Protein AF-A0A957Q5T2-F1 (afdb_monomer_lite)

Structure (mmCIF, N/CA/C/O backbone):
data_AF-A0A957Q5T2-F1
#
_entry.id   AF-A0A957Q5T2-F1
#
loop_
_atom_site.group_PDB
_atom_site.id
_atom_site.type_symbol
_atom_site.label_atom_id
_atom_site.label_alt_id
_atom_site.label_comp_id
_atom_site.label_asym_id
_atom_site.label_entity_id
_atom_site.label_seq_id
_atom_site.pdbx_PDB_ins_code
_atom_site.Cartn_x
_atom_site.Cartn_y
_atom_site.Cartn_z
_atom_site.occupancy
_atom_site.B_iso_or_equiv
_atom_site.auth_seq_id
_atom_site.auth_comp_id
_atom_site.auth_asym_id
_atom_site.auth_atom_id
_atom_site.pdbx_PDB_model_num
ATOM 1 N N . MET A 1 1 ? -41.073 24.100 6.915 1.00 48.25 1 MET A N 1
ATOM 2 C CA . MET A 1 1 ? -39.841 23.582 6.289 1.00 48.25 1 MET A CA 1
ATOM 3 C C . MET A 1 1 ? -39.427 22.383 7.112 1.00 48.25 1 MET A C 1
ATOM 5 O O . MET A 1 1 ? -39.126 22.558 8.282 1.00 48.25 1 MET A O 1
ATOM 9 N N . THR A 1 2 ? -39.591 21.176 6.581 1.00 49.91 2 THR A N 1
ATOM 10 C CA . THR A 1 2 ? -39.178 19.947 7.266 1.00 49.91 2 THR A CA 1
ATOM 11 C C . THR A 1 2 ? -37.658 19.907 7.299 1.00 49.91 2 THR A C 1
ATOM 13 O O . THR A 1 2 ? -37.026 19.945 6.245 1.00 49.91 2 THR A O 1
ATOM 16 N N . ASP A 1 3 ? -37.104 19.877 8.507 1.00 62.03 3 ASP A N 1
ATOM 17 C CA . ASP A 1 3 ? -35.687 19.667 8.787 1.00 62.03 3 ASP A CA 1
ATOM 18 C C . ASP A 1 3 ? -35.267 18.303 8.216 1.00 62.03 3 ASP A C 1
ATOM 20 O O . ASP A 1 3 ? -35.363 17.268 8.873 1.00 62.03 3 ASP A O 1
ATOM 24 N N . ASN A 1 4 ? -34.826 18.276 6.958 1.00 59.75 4 ASN A N 1
ATOM 25 C CA . ASN A 1 4 ? -34.084 17.140 6.417 1.00 59.75 4 ASN A CA 1
ATOM 26 C C . ASN A 1 4 ? -32.650 17.230 6.950 1.00 59.75 4 ASN A C 1
ATOM 28 O O . ASN A 1 4 ? -31.703 17.516 6.220 1.00 59.75 4 ASN A O 1
ATOM 32 N N . ALA A 1 5 ? -32.499 17.039 8.260 1.00 78.25 5 ALA A N 1
ATOM 33 C CA . ALA A 1 5 ? -31.196 16.978 8.892 1.00 78.25 5 ALA A CA 1
ATOM 34 C C . ALA A 1 5 ? -30.512 15.672 8.464 1.00 78.25 5 ALA A C 1
ATOM 36 O O . ALA A 1 5 ? -30.930 14.574 8.837 1.00 78.25 5 ALA A O 1
ATOM 37 N N . PHE A 1 6 ? -29.462 15.784 7.649 1.00 83.75 6 PHE A N 1
ATOM 38 C CA . PHE A 1 6 ? -28.622 14.648 7.287 1.00 83.75 6 PHE A CA 1
ATOM 39 C C . PHE A 1 6 ? -28.021 14.028 8.555 1.00 83.75 6 PHE A C 1
ATOM 41 O O . PHE A 1 6 ? -27.304 14.688 9.307 1.00 83.75 6 PHE A O 1
ATOM 48 N N . LYS A 1 7 ? -28.305 12.745 8.799 1.00 87.31 7 LYS A N 1
ATOM 49 C CA . LYS A 1 7 ? -27.744 11.999 9.931 1.00 87.31 7 LYS A CA 1
ATOM 50 C C . LYS A 1 7 ? -26.470 11.280 9.498 1.00 87.31 7 LYS A C 1
ATOM 52 O O . LYS A 1 7 ? -26.542 10.337 8.710 1.00 87.31 7 LYS A O 1
ATOM 57 N N . VAL A 1 8 ? -25.328 11.683 10.053 1.00 88.19 8 VAL A N 1
ATOM 58 C CA . VAL A 1 8 ? -24.032 11.021 9.829 1.00 88.19 8 VAL A CA 1
ATOM 59 C C . VAL A 1 8 ? -24.117 9.551 10.249 1.00 88.19 8 VAL A C 1
ATOM 61 O O . VAL A 1 8 ? -24.427 9.244 11.400 1.00 88.19 8 VAL A O 1
ATOM 64 N N . GLN A 1 9 ? -23.848 8.645 9.306 1.00 89.88 9 GLN A N 1
ATOM 65 C CA . GLN A 1 9 ? -23.900 7.193 9.530 1.00 89.88 9 GLN A CA 1
ATOM 66 C C . GLN A 1 9 ? -22.534 6.588 9.876 1.00 89.88 9 GLN A C 1
ATOM 68 O O . GLN A 1 9 ? -22.469 5.507 10.453 1.00 89.88 9 GLN A O 1
ATOM 73 N N . GLY A 1 10 ? -21.440 7.266 9.532 1.00 93.62 10 GLY A N 1
ATOM 74 C CA . GLY A 1 10 ? -20.088 6.772 9.757 1.00 93.62 10 GLY A CA 1
ATOM 75 C C . GLY A 1 10 ? -19.039 7.683 9.136 1.00 93.62 10 GLY A C 1
ATOM 76 O O . GLY A 1 10 ? -19.373 8.656 8.459 1.00 93.62 10 GLY A O 1
ATOM 77 N N . VAL A 1 11 ? -17.778 7.3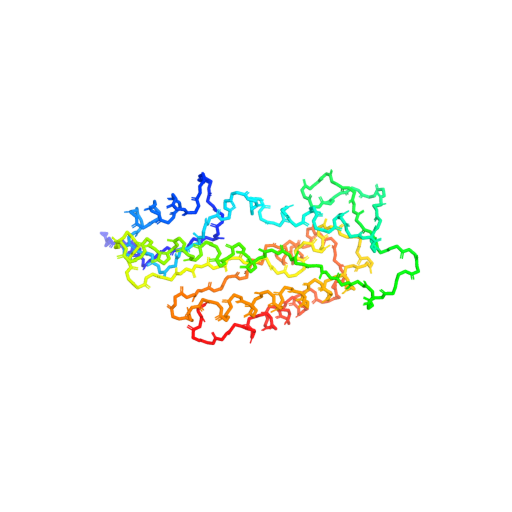42 9.370 1.00 95.38 11 VAL A N 1
ATOM 78 C CA . VAL A 1 11 ? -16.612 7.996 8.775 1.00 95.38 11 VAL A CA 1
ATOM 79 C C . VAL A 1 11 ? -15.686 6.943 8.176 1.00 95.38 11 VAL A C 1
ATOM 81 O O . VAL A 1 11 ? -15.524 5.853 8.729 1.00 95.38 11 VAL A O 1
ATOM 84 N N . HIS A 1 12 ? -15.086 7.277 7.039 1.00 96.38 12 HIS A N 1
ATOM 85 C CA . HIS A 1 12 ? -14.024 6.500 6.422 1.00 96.38 12 HIS A CA 1
ATOM 86 C C . HIS A 1 12 ? -12.749 7.340 6.426 1.00 96.38 12 HIS A C 1
ATOM 88 O O . HIS A 1 12 ? -12.731 8.455 5.908 1.00 96.38 12 HIS A O 1
ATOM 94 N N . LEU A 1 13 ? -11.712 6.817 7.075 1.00 97.06 13 LEU A N 1
ATOM 95 C CA . LEU A 1 13 ? -10.379 7.403 7.082 1.00 97.06 13 LEU A CA 1
ATOM 96 C C . LEU A 1 13 ? -9.580 6.739 5.964 1.00 97.06 13 LEU A C 1
ATOM 98 O O . LEU A 1 13 ? -9.548 5.516 5.891 1.00 97.06 13 LEU A O 1
ATOM 102 N N . VAL A 1 14 ? -8.946 7.536 5.111 1.00 96.00 14 VAL A N 1
ATOM 103 C CA . VAL A 1 14 ? -8.356 7.062 3.847 1.00 96.00 14 VAL A CA 1
ATOM 104 C C . VAL A 1 14 ? -6.871 6.693 3.947 1.00 96.00 14 VAL A C 1
ATOM 106 O O . VAL A 1 14 ? -6.215 6.579 2.924 1.00 96.00 14 VAL A O 1
ATOM 109 N N . GLY A 1 15 ? -6.333 6.507 5.155 1.00 95.69 15 GLY A N 1
ATOM 110 C CA . GLY A 1 15 ? -4.916 6.193 5.375 1.00 95.69 15 GLY A CA 1
ATOM 111 C C . GLY A 1 15 ? -4.204 7.304 6.135 1.00 95.69 15 GLY A C 1
ATOM 112 O O . GLY A 1 15 ? -4.506 7.524 7.308 1.00 95.69 15 GLY A O 1
ATOM 113 N N . SER A 1 16 ? -3.280 7.989 5.465 1.00 95.25 16 SER A N 1
ATOM 114 C CA . SER A 1 16 ? -2.410 9.048 5.993 1.00 95.25 16 SER A CA 1
ATOM 115 C C . SER A 1 16 ? -3.088 10.070 6.924 1.00 95.25 16 SER A C 1
ATOM 117 O O . SER A 1 16 ? -4.096 10.691 6.581 1.00 95.25 16 SER A O 1
ATOM 119 N N . VAL A 1 17 ? -2.464 10.332 8.078 1.00 95.44 17 VAL A N 1
ATOM 120 C CA . VAL A 1 17 ? -2.867 11.376 9.037 1.00 95.44 17 VAL A CA 1
ATOM 121 C C . VAL A 1 17 ? -1.616 12.135 9.505 1.00 95.44 17 VAL A C 1
ATOM 123 O O . VAL A 1 17 ? -0.647 11.493 9.904 1.00 95.44 17 VAL A O 1
ATOM 126 N N . PRO A 1 18 ? -1.599 13.485 9.503 1.00 93.69 18 PRO A N 1
ATOM 127 C CA . PRO A 1 18 ? -0.411 14.285 9.825 1.00 93.69 18 PRO A CA 1
ATOM 128 C C . PRO A 1 18 ? -0.168 14.377 11.343 1.00 93.69 18 PRO A C 1
ATOM 130 O O . PRO A 1 18 ? -0.167 15.460 11.928 1.00 93.69 18 PRO A O 1
ATOM 133 N N . LEU A 1 19 ? -0.002 13.227 11.990 1.00 95.62 19 LEU A N 1
ATOM 134 C CA . LEU A 1 19 ? 0.310 13.082 13.409 1.00 95.62 19 LEU A CA 1
ATOM 135 C C . LEU A 1 19 ? 1.645 12.350 13.575 1.00 95.62 19 LEU A C 1
ATOM 137 O O . LEU A 1 19 ? 2.154 11.717 12.655 1.00 95.62 19 LEU A O 1
ATOM 141 N N . GLU A 1 20 ? 2.232 12.467 14.761 1.00 95.12 20 GLU A N 1
ATOM 142 C CA . GLU A 1 20 ? 3.606 12.022 15.025 1.00 95.12 20 GLU A CA 1
ATOM 143 C C . GLU A 1 20 ? 3.785 10.498 15.093 1.00 95.12 20 GLU A C 1
ATOM 145 O O . GLU A 1 20 ? 4.892 10.007 14.883 1.00 95.12 20 GLU A O 1
ATOM 150 N N . SER A 1 21 ? 2.723 9.744 15.390 1.00 97.25 21 SER A N 1
ATOM 151 C CA . SER A 1 21 ? 2.771 8.282 15.487 1.00 97.25 21 SER A CA 1
ATOM 152 C C . SER A 1 21 ? 1.398 7.639 15.312 1.00 97.25 21 SER A C 1
ATOM 154 O O . SER A 1 21 ? 0.364 8.263 15.570 1.00 97.25 21 SER A O 1
ATOM 156 N N . ASN A 1 22 ? 1.395 6.353 14.963 1.00 97.50 22 ASN A N 1
ATOM 157 C CA . ASN A 1 22 ? 0.197 5.518 14.904 1.00 97.50 22 ASN A CA 1
ATOM 158 C C . ASN A 1 22 ? -0.579 5.482 16.237 1.00 97.50 22 ASN A C 1
ATOM 160 O O . ASN A 1 22 ? -1.803 5.561 16.227 1.00 97.50 22 ASN A O 1
ATOM 164 N N . ILE A 1 23 ? 0.097 5.473 17.392 1.00 98.19 23 ILE A N 1
ATOM 165 C CA . ILE A 1 23 ? -0.536 5.525 18.722 1.00 98.19 23 ILE A CA 1
ATOM 166 C C . ILE A 1 23 ? -1.377 6.798 18.873 1.00 98.19 23 ILE A C 1
ATOM 168 O O . ILE A 1 23 ? -2.518 6.747 19.349 1.00 98.19 23 ILE A O 1
ATOM 172 N N . VAL A 1 24 ? -0.836 7.944 18.447 1.00 98.25 24 VAL A N 1
ATOM 173 C CA . VAL A 1 24 ? -1.547 9.228 18.498 1.00 98.25 24 VAL A CA 1
ATOM 174 C C . VAL A 1 24 ? -2.707 9.229 17.503 1.00 98.25 24 VAL A C 1
ATOM 176 O O . VAL A 1 24 ? -3.800 9.663 17.866 1.00 98.25 24 VAL A O 1
ATOM 179 N N . VAL A 1 25 ? -2.530 8.671 16.301 1.00 98.25 25 VAL A N 1
ATOM 180 C CA . VAL A 1 25 ? -3.614 8.501 15.312 1.00 98.25 25 VAL A CA 1
ATOM 181 C C . VAL A 1 25 ? -4.759 7.669 15.887 1.00 98.25 25 VAL A C 1
ATOM 183 O O . VAL A 1 25 ? -5.896 8.140 15.923 1.00 98.25 25 VAL A O 1
ATOM 186 N N . PHE A 1 26 ? -4.468 6.474 16.403 1.00 98.50 26 PHE A N 1
ATOM 187 C CA . PHE A 1 26 ? -5.460 5.570 16.983 1.00 98.50 26 PHE A CA 1
ATOM 188 C C . PHE A 1 26 ? -6.224 6.215 18.140 1.00 98.50 26 PHE A C 1
ATOM 190 O O . PHE A 1 26 ? -7.456 6.143 18.191 1.00 98.50 26 PHE A O 1
ATOM 197 N N . THR A 1 27 ? -5.508 6.887 19.043 1.00 98.31 27 THR A N 1
ATOM 198 C CA . THR A 1 27 ? -6.099 7.547 20.214 1.00 98.31 27 THR A CA 1
ATOM 199 C C . THR A 1 27 ? -6.994 8.714 19.801 1.00 98.31 27 THR A C 1
ATOM 201 O O . THR A 1 27 ? -8.129 8.828 20.269 1.00 98.31 27 THR A O 1
ATOM 204 N N . MET A 1 28 ? -6.514 9.576 18.901 1.00 98.12 28 MET A N 1
ATOM 205 C CA . MET A 1 28 ? -7.249 10.760 18.450 1.00 98.12 28 MET A CA 1
ATOM 206 C C . MET A 1 28 ? -8.480 10.370 17.631 1.00 98.12 28 MET A C 1
ATOM 208 O O . MET A 1 28 ? -9.573 10.864 17.909 1.00 98.12 28 MET A O 1
ATOM 212 N N . ALA A 1 29 ? -8.336 9.448 16.676 1.00 97.75 29 ALA A N 1
ATOM 213 C CA . ALA A 1 29 ? -9.458 8.949 15.888 1.00 97.75 29 ALA A CA 1
ATOM 214 C C . ALA A 1 29 ? -10.537 8.358 16.806 1.00 97.75 29 ALA A C 1
ATOM 216 O O . ALA A 1 29 ? -11.690 8.790 16.753 1.00 97.75 29 ALA A O 1
ATOM 217 N N . SER A 1 30 ? -10.158 7.452 17.714 1.00 97.44 30 SER A N 1
ATOM 218 C CA . SER A 1 30 ? -11.097 6.811 18.646 1.00 97.44 30 SER A CA 1
ATOM 219 C C . SER A 1 30 ? -11.818 7.826 19.534 1.00 97.44 30 SER A C 1
ATOM 221 O O . SER A 1 30 ? -13.034 7.740 19.709 1.00 97.44 30 SER A O 1
ATOM 223 N N . LYS A 1 31 ? -11.095 8.832 20.042 1.00 96.69 31 LYS A N 1
ATOM 224 C CA . LYS A 1 31 ? -11.653 9.886 20.898 1.00 96.69 31 LYS A CA 1
ATOM 225 C C . LYS A 1 31 ? -12.660 10.775 20.169 1.00 96.69 31 LYS A C 1
ATOM 227 O O . LYS A 1 31 ? -13.712 11.073 20.727 1.00 96.69 31 LYS A O 1
ATOM 232 N N . PHE A 1 32 ? -12.328 11.241 18.966 1.00 96.06 32 PHE A N 1
ATOM 233 C CA . PHE A 1 32 ? -13.107 12.288 18.295 1.00 96.06 32 PHE A CA 1
ATOM 234 C C . PHE A 1 32 ? -14.183 11.756 17.353 1.00 96.06 32 PHE A C 1
ATOM 236 O O . PHE A 1 32 ? -15.199 12.420 17.163 1.00 96.06 32 PHE A O 1
ATOM 243 N N . LEU A 1 33 ? -13.984 10.573 16.775 1.00 95.12 33 LEU A N 1
ATOM 244 C CA . LEU A 1 33 ? -14.917 9.990 15.811 1.00 95.12 33 LEU A CA 1
ATOM 245 C C . LEU A 1 33 ? -15.798 8.907 16.453 1.00 95.12 33 LEU A C 1
ATOM 247 O O . LEU A 1 33 ? -16.937 8.719 16.026 1.00 95.12 33 LEU A O 1
ATOM 251 N N . SER A 1 34 ? -15.312 8.259 17.522 1.00 88.31 34 SER A N 1
ATOM 252 C CA . SER A 1 34 ? -16.087 7.400 18.427 1.00 88.31 34 SER A CA 1
ATOM 253 C C . SER A 1 34 ? -17.014 6.422 17.678 1.00 88.31 34 SER A C 1
ATOM 255 O O . SER A 1 34 ? -16.549 5.650 16.844 1.00 88.31 34 SER A O 1
ATOM 257 N N . GLN A 1 35 ? -18.325 6.467 17.933 1.00 91.19 35 GLN A N 1
ATOM 258 C CA . GLN A 1 35 ? -19.351 5.593 17.347 1.00 91.19 35 GLN A CA 1
ATOM 259 C C . GLN A 1 35 ? -19.449 5.622 15.811 1.00 91.19 35 GLN A C 1
ATOM 261 O O . GLN A 1 35 ? -20.110 4.766 15.228 1.00 91.19 35 GLN A O 1
ATOM 266 N N . HIS A 1 36 ? -18.840 6.606 15.146 1.00 94.31 36 HIS A N 1
ATOM 267 C CA . HIS A 1 36 ? -18.841 6.695 13.686 1.00 94.31 36 HIS A CA 1
ATOM 268 C C . HIS A 1 36 ? -17.708 5.883 13.046 1.00 94.31 36 HIS A C 1
ATOM 270 O O . HIS A 1 36 ? -17.738 5.663 11.832 1.00 94.31 36 HIS A O 1
ATOM 2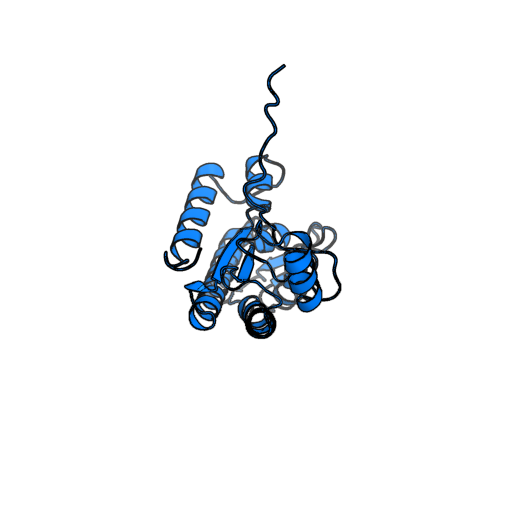76 N N . LEU A 1 37 ? -16.724 5.431 13.833 1.00 95.19 37 LEU A N 1
ATOM 277 C CA . LEU A 1 37 ? -15.616 4.619 13.346 1.00 95.19 37 LEU A CA 1
ATOM 278 C C . LEU A 1 37 ? -15.996 3.152 13.223 1.00 95.19 37 LEU A C 1
ATOM 280 O O . LEU A 1 37 ? -16.444 2.520 14.176 1.00 95.19 37 LEU A O 1
ATOM 284 N N . LYS A 1 38 ? -15.708 2.597 12.048 1.00 96.69 38 LYS A N 1
ATOM 285 C CA . LYS A 1 38 ? -15.673 1.146 11.821 1.00 96.69 38 LYS A CA 1
ATOM 286 C C . LYS A 1 38 ? -14.245 0.619 11.708 1.00 96.69 38 LYS A C 1
ATOM 288 O O . LYS A 1 38 ? -13.976 -0.520 12.073 1.00 96.69 38 LYS A O 1
ATOM 293 N N . ARG A 1 39 ? -13.337 1.449 11.192 1.00 98.12 39 ARG A N 1
ATOM 294 C CA . ARG A 1 39 ? -11.959 1.095 10.847 1.00 98.12 39 ARG A CA 1
ATOM 295 C C . ARG A 1 39 ? -11.041 2.270 11.154 1.00 98.12 39 ARG A C 1
ATOM 297 O O . ARG A 1 39 ? -11.475 3.414 11.003 1.00 98.12 39 ARG A O 1
ATOM 304 N N . ILE A 1 40 ? -9.807 2.003 11.571 1.00 98.38 40 ILE A N 1
ATOM 305 C CA . ILE A 1 40 ? -8.800 3.048 11.795 1.00 98.38 40 ILE A CA 1
ATOM 306 C C . ILE A 1 40 ? -7.481 2.641 11.119 1.00 98.38 40 ILE A C 1
ATOM 308 O O . ILE A 1 40 ? -6.959 1.571 11.445 1.00 98.38 40 ILE A O 1
ATOM 312 N N . PRO A 1 41 ? -6.930 3.466 10.208 1.00 98.25 41 PRO A N 1
ATOM 313 C CA . PRO A 1 41 ? -5.585 3.274 9.682 1.00 98.25 41 PRO A CA 1
ATOM 314 C C . PRO A 1 41 ? -4.526 3.705 10.700 1.00 98.25 41 PRO A C 1
ATOM 316 O O . PRO A 1 41 ? -4.788 4.524 11.578 1.00 98.25 41 PRO A O 1
ATOM 319 N N . ASP A 1 42 ? -3.298 3.212 10.553 1.00 97.75 42 ASP A N 1
ATOM 320 C CA . ASP A 1 42 ? -2.152 3.663 11.362 1.00 97.75 42 ASP A CA 1
ATOM 321 C C . ASP A 1 42 ? -1.685 5.092 11.038 1.00 97.75 42 ASP A C 1
ATOM 323 O O . ASP A 1 42 ? -0.776 5.619 11.681 1.00 97.75 42 ASP A O 1
ATOM 327 N N . GLY A 1 43 ? -2.311 5.724 10.044 1.00 97.38 43 GLY A N 1
ATOM 328 C CA . GLY A 1 43 ? -2.011 7.078 9.607 1.00 97.38 43 GLY A CA 1
ATOM 329 C C . GLY A 1 43 ? -0.740 7.201 8.777 1.00 97.38 43 GLY A C 1
ATOM 330 O O . GLY A 1 43 ? -0.338 8.333 8.521 1.00 97.38 43 GLY A O 1
ATOM 331 N N . GLU A 1 44 ? -0.112 6.088 8.371 1.00 95.06 44 GLU A N 1
ATOM 332 C CA . GLU A 1 44 ? 1.100 6.071 7.528 1.00 95.06 44 GLU A CA 1
ATOM 333 C C . GLU A 1 44 ? 2.226 6.978 8.062 1.00 95.06 44 GLU A C 1
ATOM 335 O O . GLU A 1 44 ? 2.941 7.659 7.324 1.00 95.06 44 GLU A O 1
ATOM 340 N N . THR A 1 45 ? 2.366 7.017 9.386 1.00 93.88 45 THR A N 1
ATOM 341 C CA . THR A 1 45 ? 3.371 7.843 10.067 1.00 93.88 45 THR A CA 1
ATOM 342 C C . THR A 1 45 ? 4.791 7.277 9.906 1.00 93.88 45 THR A C 1
ATOM 344 O O . THR A 1 45 ? 4.998 6.157 9.435 1.00 93.88 45 THR A O 1
ATOM 347 N N . GLY A 1 46 ? 5.805 8.056 10.295 1.00 91.50 46 GLY A N 1
ATOM 348 C CA . GLY A 1 46 ? 7.194 7.593 10.316 1.00 91.50 46 GLY A CA 1
ATOM 349 C C . GLY A 1 46 ? 7.751 7.281 8.925 1.00 91.50 46 GLY A C 1
ATOM 350 O O . GLY A 1 46 ? 7.729 8.128 8.031 1.00 91.50 46 GLY A O 1
ATOM 351 N N . VAL A 1 47 ? 8.290 6.073 8.740 1.00 90.94 47 VAL A N 1
ATOM 352 C CA . VAL A 1 47 ? 8.914 5.686 7.465 1.00 90.94 47 VAL A CA 1
ATOM 353 C C . VAL A 1 47 ? 7.910 5.639 6.321 1.00 90.94 47 VAL A C 1
ATOM 355 O O . VAL A 1 47 ? 8.309 5.902 5.197 1.00 90.94 47 VAL A O 1
ATOM 358 N N . ARG A 1 48 ? 6.622 5.398 6.598 1.00 92.50 48 ARG A N 1
ATOM 359 C CA . ARG A 1 48 ? 5.556 5.281 5.589 1.00 92.50 48 ARG A CA 1
ATOM 360 C C . ARG A 1 48 ? 5.008 6.618 5.087 1.00 92.50 48 ARG A C 1
ATOM 362 O O . ARG A 1 48 ? 4.120 6.634 4.238 1.00 92.50 48 ARG A O 1
ATOM 369 N N . MET A 1 49 ? 5.542 7.742 5.565 1.00 89.38 49 MET A N 1
ATOM 370 C CA . MET A 1 49 ? 5.063 9.060 5.160 1.00 89.38 49 MET A CA 1
ATOM 371 C C . MET A 1 49 ? 5.144 9.269 3.643 1.00 89.38 49 MET A C 1
ATOM 373 O O . MET A 1 49 ? 6.088 8.844 2.971 1.00 89.38 49 MET A O 1
ATOM 377 N N . LYS A 1 50 ? 4.199 10.064 3.127 1.00 90.31 50 LYS A N 1
ATOM 378 C CA . LYS A 1 50 ? 4.096 10.445 1.707 1.00 90.31 50 LYS A CA 1
ATOM 379 C C . LYS A 1 50 ? 3.796 9.252 0.785 1.00 90.31 50 LYS A C 1
ATOM 381 O O . LYS A 1 50 ? 4.342 9.172 -0.321 1.00 90.31 50 LYS A O 1
ATOM 386 N N . TRP A 1 51 ? 2.897 8.373 1.227 1.00 92.94 51 TRP A N 1
ATOM 387 C CA . TRP A 1 51 ? 2.254 7.324 0.434 1.00 92.94 51 TRP A CA 1
ATOM 388 C C . TRP A 1 51 ? 3.223 6.329 -0.218 1.00 92.94 51 TRP A C 1
ATOM 390 O O . TRP A 1 51 ? 3.760 5.484 0.473 1.00 92.94 51 TRP A O 1
ATOM 400 N N . ILE A 1 52 ? 3.497 6.398 -1.523 1.00 94.81 52 ILE A N 1
ATOM 401 C CA . ILE A 1 52 ? 4.480 5.522 -2.197 1.00 94.81 52 ILE A CA 1
ATOM 402 C C . ILE A 1 52 ? 5.922 6.040 -2.093 1.00 94.81 52 ILE A C 1
ATOM 404 O O . ILE A 1 52 ? 6.860 5.355 -2.492 1.00 94.81 52 ILE A O 1
ATOM 408 N N . THR A 1 53 ? 6.144 7.247 -1.558 1.00 93.62 53 THR A N 1
ATOM 409 C CA . THR A 1 53 ? 7.478 7.879 -1.571 1.00 93.62 53 THR A CA 1
ATOM 410 C C . THR A 1 53 ? 8.525 7.077 -0.806 1.00 93.62 53 THR A C 1
ATOM 412 O O . THR A 1 53 ? 9.692 7.043 -1.200 1.00 93.62 53 THR A O 1
ATOM 415 N N . TRP A 1 54 ? 8.125 6.399 0.266 1.00 94.00 54 TRP A N 1
ATOM 416 C CA . TRP A 1 54 ? 9.022 5.569 1.070 1.00 94.00 54 TRP A CA 1
ATOM 417 C C . TRP A 1 54 ? 9.463 4.274 0.383 1.00 94.00 54 TRP A C 1
ATOM 419 O O . TRP A 1 54 ? 10.389 3.631 0.861 1.00 94.00 54 TRP A O 1
ATOM 429 N N . GLN A 1 55 ? 8.878 3.932 -0.768 1.00 96.06 55 GLN A N 1
ATOM 430 C CA . GLN A 1 55 ? 9.352 2.839 -1.619 1.00 96.06 55 GLN A CA 1
ATOM 431 C C . GLN A 1 55 ? 10.589 3.240 -2.433 1.00 96.06 55 GLN A C 1
ATOM 433 O O . GLN A 1 55 ? 11.314 2.385 -2.938 1.00 96.06 55 GLN A O 1
ATOM 438 N N . ARG A 1 56 ? 10.888 4.544 -2.532 1.00 94.50 56 ARG A N 1
ATOM 439 C CA . ARG A 1 56 ? 12.022 5.055 -3.310 1.00 94.50 56 ARG A CA 1
ATOM 440 C C . ARG A 1 56 ? 13.368 4.422 -2.917 1.00 94.50 56 ARG A C 1
ATOM 442 O O . ARG A 1 56 ? 14.065 3.979 -3.823 1.00 94.50 56 ARG A O 1
ATOM 449 N N . PRO A 1 57 ? 13.771 4.341 -1.634 1.00 94.88 57 PRO A N 1
ATOM 450 C CA . PRO A 1 57 ? 15.047 3.723 -1.270 1.00 94.88 57 PRO A CA 1
ATOM 451 C C . PRO A 1 57 ? 15.152 2.256 -1.703 1.00 94.88 57 PRO A C 1
ATOM 453 O O . PRO A 1 57 ? 16.243 1.805 -2.031 1.00 94.88 57 PRO A O 1
ATOM 456 N N . ILE A 1 58 ? 14.026 1.536 -1.741 1.00 96.06 58 ILE A N 1
ATOM 457 C CA . ILE A 1 58 ? 13.966 0.131 -2.152 1.00 96.06 58 ILE A CA 1
ATOM 458 C C . ILE A 1 58 ? 14.218 0.038 -3.653 1.00 96.06 58 ILE A C 1
ATOM 460 O O . ILE A 1 58 ? 15.184 -0.591 -4.077 1.00 96.06 58 ILE A O 1
ATOM 464 N N . VAL A 1 59 ? 13.408 0.730 -4.459 1.00 96.44 59 VAL A N 1
ATOM 465 C CA . VAL A 1 59 ? 13.493 0.617 -5.922 1.00 96.44 59 VAL A CA 1
ATOM 466 C C . VAL A 1 59 ? 14.790 1.226 -6.473 1.00 96.44 59 VAL A C 1
ATOM 468 O O . VAL A 1 59 ? 15.426 0.626 -7.329 1.00 96.44 59 VAL A O 1
ATOM 471 N N . TYR A 1 60 ? 15.269 2.355 -5.936 1.00 96.44 60 TYR A N 1
ATOM 472 C CA . TYR A 1 60 ? 16.538 2.969 -6.374 1.00 96.44 60 TYR A CA 1
ATOM 473 C C . TYR A 1 60 ? 17.782 2.254 -5.826 1.00 96.44 60 TYR A C 1
ATOM 475 O O . TYR A 1 60 ? 18.890 2.532 -6.283 1.00 96.44 60 TYR A O 1
ATOM 483 N N . GLY A 1 61 ? 17.616 1.366 -4.843 1.00 96.88 61 GLY A N 1
ATOM 484 C CA . GLY A 1 61 ? 18.693 0.549 -4.284 1.00 96.88 61 GLY A CA 1
ATOM 485 C C . GLY A 1 61 ? 18.921 -0.769 -5.026 1.00 96.88 61 GLY A C 1
ATOM 486 O O . GLY A 1 61 ? 19.915 -1.445 -4.758 1.00 96.88 61 GLY A O 1
ATOM 487 N N . MET A 1 62 ? 18.029 -1.155 -5.943 1.00 98.00 62 MET A N 1
ATOM 488 C CA . MET A 1 62 ? 18.121 -2.438 -6.640 1.00 98.00 62 MET A CA 1
ATOM 489 C C . MET A 1 62 ? 19.219 -2.435 -7.718 1.00 98.00 62 MET A C 1
ATOM 491 O O . MET A 1 62 ? 19.234 -1.551 -8.579 1.00 98.00 62 MET A O 1
ATOM 495 N N . PRO A 1 63 ? 20.123 -3.437 -7.732 1.00 97.62 63 PRO A N 1
ATOM 496 C CA . PRO A 1 63 ? 21.212 -3.505 -8.706 1.00 97.62 63 PRO A CA 1
ATOM 497 C C . PRO A 1 63 ? 20.729 -3.739 -10.142 1.00 97.62 63 PRO A C 1
ATOM 499 O O . PRO A 1 63 ? 21.436 -3.373 -11.077 1.00 97.62 63 PRO A O 1
ATOM 502 N N . GLN A 1 64 ? 19.532 -4.298 -10.328 1.00 98.25 64 GLN A N 1
ATOM 503 C CA . GLN A 1 64 ? 18.914 -4.567 -11.630 1.00 98.25 64 GLN A CA 1
ATOM 504 C C . GLN A 1 64 ? 18.556 -3.298 -12.408 1.00 98.25 64 GLN A C 1
ATOM 506 O O . GLN A 1 64 ? 18.358 -3.362 -13.621 1.00 98.25 64 GLN A O 1
ATOM 511 N N . PHE A 1 65 ? 18.467 -2.150 -11.733 1.00 98.31 65 PHE A N 1
ATOM 512 C CA . PHE A 1 65 ? 17.999 -0.908 -12.333 1.00 98.31 65 PHE A CA 1
ATOM 513 C C . PHE A 1 65 ? 19.110 0.133 -12.440 1.00 98.31 65 PHE A C 1
ATOM 515 O O . PHE A 1 65 ? 20.038 0.185 -11.627 1.00 98.31 65 PHE A O 1
ATOM 522 N N . GLU A 1 66 ? 19.001 0.997 -13.442 1.00 97.88 66 GLU A N 1
ATOM 523 C CA . GLU A 1 66 ? 19.830 2.185 -13.612 1.00 97.88 66 GLU A CA 1
ATOM 524 C C . GLU A 1 66 ? 18.982 3.447 -13.758 1.00 97.88 66 GLU A C 1
ATOM 526 O O . GLU A 1 66 ? 17.852 3.413 -14.243 1.00 97.88 66 GLU A O 1
ATOM 531 N N . GLN A 1 67 ? 19.537 4.577 -13.322 1.00 97.62 67 GLN A N 1
ATOM 532 C CA . GLN A 1 67 ? 18.890 5.877 -13.453 1.00 97.62 67 GLN A CA 1
ATOM 533 C C . GLN A 1 67 ? 19.021 6.393 -14.885 1.00 97.62 67 GLN A C 1
ATOM 535 O O . GLN A 1 67 ? 20.083 6.320 -15.502 1.00 97.62 67 GLN A O 1
ATOM 540 N N . THR A 1 68 ? 17.932 6.950 -15.395 1.00 96.81 68 THR A N 1
ATOM 541 C CA . THR A 1 68 ? 17.873 7.592 -16.708 1.00 96.81 68 THR A CA 1
ATOM 542 C C . THR A 1 68 ? 18.175 9.089 -16.605 1.00 96.81 68 THR A C 1
ATOM 544 O O . THR A 1 68 ? 18.443 9.618 -15.532 1.00 96.81 68 THR A O 1
ATOM 547 N N . THR A 1 69 ? 18.115 9.808 -17.725 1.00 95.88 69 THR A N 1
ATOM 548 C CA . THR A 1 69 ? 18.130 11.281 -17.735 1.00 95.88 69 THR A CA 1
ATOM 549 C C . THR A 1 69 ? 16.724 11.891 -17.692 1.00 95.88 69 THR A C 1
ATOM 551 O O . THR A 1 69 ? 16.592 13.112 -17.703 1.00 95.88 69 THR A O 1
ATOM 554 N N . ILE A 1 70 ? 15.671 11.067 -17.701 1.00 93.44 70 ILE A N 1
ATOM 555 C CA . ILE A 1 70 ? 14.275 11.515 -17.711 1.00 93.44 70 ILE A CA 1
ATOM 556 C C . ILE A 1 70 ? 13.861 11.793 -16.269 1.00 93.44 70 ILE A C 1
ATOM 558 O O . ILE A 1 70 ? 14.002 10.929 -15.410 1.00 93.44 70 ILE A O 1
ATOM 562 N N . MET A 1 71 ? 13.352 12.993 -15.998 1.00 92.19 71 MET A N 1
ATOM 563 C CA . MET A 1 71 ? 12.902 13.392 -14.663 1.00 92.19 71 MET A CA 1
ATOM 564 C C . MET A 1 71 ? 11.399 13.158 -14.497 1.00 92.19 71 MET A C 1
ATOM 566 O O . MET A 1 71 ? 10.637 13.318 -15.445 1.00 92.19 71 MET A O 1
ATOM 570 N N . GLY A 1 72 ? 10.980 12.806 -13.282 1.00 85.50 72 GLY A N 1
ATOM 571 C CA . GLY A 1 72 ? 9.572 12.551 -12.937 1.00 85.50 72 GLY A CA 1
ATOM 572 C C . GLY A 1 72 ? 9.380 11.512 -11.827 1.00 85.50 72 GLY A C 1
ATOM 573 O O . GLY A 1 72 ? 8.296 11.429 -11.258 1.00 85.50 72 GLY A O 1
ATOM 574 N N . GLY A 1 73 ? 10.457 10.791 -11.489 1.00 80.75 73 GLY A N 1
ATOM 575 C CA . GLY A 1 73 ? 10.560 9.735 -10.481 1.00 80.75 73 GLY A CA 1
ATOM 576 C C . GLY A 1 73 ? 9.844 10.015 -9.160 1.00 80.75 73 GLY A C 1
ATOM 577 O O . GLY A 1 73 ? 9.676 11.174 -8.779 1.00 80.75 73 GLY A O 1
ATOM 578 N N . ILE A 1 74 ? 9.493 8.955 -8.420 1.00 75.50 74 ILE A N 1
ATOM 579 C CA . ILE A 1 74 ? 8.782 8.998 -7.126 1.00 75.50 74 ILE A CA 1
ATOM 580 C C . ILE A 1 74 ? 9.178 10.219 -6.264 1.00 75.50 74 ILE A C 1
ATOM 582 O O . ILE A 1 74 ? 10.299 10.336 -5.750 1.00 75.50 74 ILE A O 1
ATOM 586 N N . GLY A 1 75 ? 8.214 11.126 -6.075 1.00 74.94 75 GLY A N 1
ATOM 587 C CA . GLY A 1 75 ? 8.405 12.425 -5.419 1.00 74.94 75 GLY A CA 1
ATOM 588 C C . GLY A 1 75 ? 8.559 13.615 -6.378 1.00 74.94 75 GLY A C 1
ATOM 589 O O . GLY A 1 75 ? 8.817 14.723 -5.913 1.00 74.94 75 GLY A O 1
ATOM 590 N N . GLY A 1 76 ? 8.409 13.405 -7.689 1.00 76.31 76 GLY A N 1
ATOM 591 C CA . GLY A 1 76 ? 8.261 14.434 -8.727 1.00 76.31 76 GLY A CA 1
ATOM 592 C C . GLY A 1 76 ? 9.559 15.039 -9.267 1.00 76.31 76 GLY A C 1
ATOM 593 O O . GLY A 1 76 ? 9.527 15.731 -10.278 1.00 76.31 76 GLY A O 1
ATOM 594 N N . ASN A 1 77 ? 10.707 14.787 -8.635 1.00 84.56 77 ASN A N 1
ATOM 595 C CA . ASN A 1 77 ? 11.995 15.335 -9.072 1.00 84.56 77 ASN A CA 1
ATOM 596 C C . ASN A 1 77 ? 13.150 14.344 -8.880 1.00 84.56 77 ASN A C 1
ATOM 598 O O . ASN A 1 77 ? 14.205 14.686 -8.347 1.00 84.56 77 ASN A O 1
ATOM 602 N N . TYR A 1 78 ? 12.932 13.097 -9.293 1.00 91.62 78 TYR A N 1
ATOM 603 C CA . TYR A 1 78 ? 13.966 12.066 -9.346 1.00 91.62 78 TYR A CA 1
ATOM 604 C C . TYR A 1 78 ? 14.115 11.534 -10.776 1.00 91.62 78 TYR A C 1
ATOM 606 O O . TYR A 1 78 ? 13.144 11.576 -11.538 1.00 91.62 78 TYR A O 1
ATOM 614 N N . PRO A 1 79 ? 15.304 11.043 -11.160 1.00 95.88 79 PRO A N 1
ATOM 615 C CA . PRO A 1 79 ? 15.467 10.343 -12.426 1.00 95.88 79 PRO A CA 1
ATOM 616 C C . PRO A 1 79 ? 14.583 9.100 -12.465 1.00 95.88 79 PRO A C 1
ATOM 618 O O . PRO A 1 79 ? 14.593 8.337 -11.501 1.00 95.88 79 PRO A O 1
ATOM 621 N N . LEU A 1 80 ? 13.849 8.865 -13.551 1.00 97.00 80 LEU A N 1
ATOM 622 C CA . LEU A 1 80 ? 13.201 7.574 -13.774 1.00 97.00 80 LEU A CA 1
ATOM 623 C C . LEU A 1 80 ? 14.259 6.472 -13.826 1.00 97.00 80 LEU A C 1
ATOM 625 O O . LEU A 1 80 ? 15.411 6.719 -14.192 1.00 97.00 80 LEU A O 1
ATOM 629 N N . LEU A 1 81 ? 13.849 5.263 -13.480 1.00 98.25 81 LEU A N 1
ATOM 630 C CA . LEU A 1 81 ? 14.628 4.043 -13.559 1.00 98.25 81 LEU A CA 1
ATOM 631 C C . LEU A 1 81 ? 14.321 3.296 -14.858 1.00 98.25 81 LEU A C 1
ATOM 633 O O . LEU A 1 81 ? 13.227 3.400 -15.416 1.00 98.25 81 LEU A O 1
ATOM 637 N N . ARG A 1 82 ? 15.295 2.519 -15.314 1.00 98.12 82 ARG A N 1
ATOM 638 C CA . ARG A 1 82 ? 15.128 1.485 -16.335 1.00 98.12 82 ARG A CA 1
ATOM 639 C C . ARG A 1 82 ? 15.839 0.210 -15.905 1.00 98.12 82 ARG A C 1
ATOM 641 O O . ARG A 1 82 ? 16.769 0.267 -15.095 1.00 98.12 82 ARG A O 1
ATOM 648 N N . ILE A 1 83 ? 15.432 -0.919 -16.458 1.00 98.50 83 ILE A N 1
ATOM 649 C CA . ILE A 1 83 ? 16.137 -2.191 -16.332 1.00 98.50 83 ILE A CA 1
ATOM 650 C C . ILE A 1 83 ? 17.490 -2.060 -17.038 1.00 98.50 83 ILE A C 1
ATOM 652 O O . ILE A 1 83 ? 17.589 -1.525 -18.145 1.00 98.50 83 ILE A O 1
ATOM 656 N N . ARG A 1 84 ? 18.565 -2.503 -16.377 1.00 98.38 84 ARG A N 1
ATOM 657 C CA . ARG A 1 84 ? 19.908 -2.461 -16.967 1.00 98.38 84 ARG A CA 1
ATOM 658 C C . ARG A 1 84 ? 19.991 -3.362 -18.201 1.00 98.38 84 ARG A C 1
ATOM 660 O O . ARG A 1 84 ? 19.426 -4.457 -18.193 1.00 98.38 84 ARG A O 1
ATOM 667 N N . PRO A 1 85 ? 20.773 -2.978 -19.226 1.00 97.25 85 PRO A N 1
ATOM 668 C CA . PRO A 1 85 ? 21.031 -3.850 -20.365 1.00 97.25 85 PRO A CA 1
ATOM 669 C C . PRO A 1 85 ? 21.570 -5.218 -19.928 1.00 97.25 85 PRO A C 1
ATOM 671 O O . PRO A 1 85 ? 22.548 -5.297 -19.185 1.00 97.25 85 PRO A O 1
ATOM 674 N N . GLY A 1 86 ? 20.945 -6.287 -20.419 1.00 96.88 86 GLY A N 1
ATOM 675 C CA . GLY A 1 86 ? 21.341 -7.667 -20.132 1.00 96.88 86 GLY A CA 1
ATOM 676 C C . GLY A 1 86 ? 20.710 -8.287 -18.883 1.00 96.88 86 GLY A C 1
ATOM 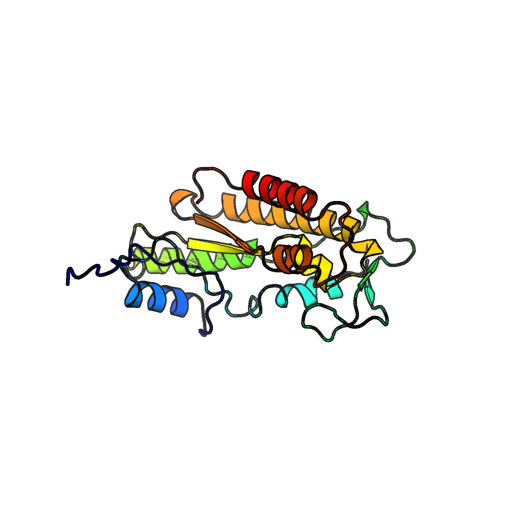677 O O . GLY A 1 86 ? 20.917 -9.476 -18.676 1.00 96.88 86 GLY A O 1
ATOM 678 N N . VAL A 1 87 ? 19.938 -7.532 -18.093 1.00 97.75 87 VAL A N 1
ATOM 679 C CA . VAL A 1 87 ? 19.115 -8.094 -17.011 1.00 97.75 87 VAL A CA 1
ATOM 680 C C . VAL A 1 87 ? 17.842 -8.688 -17.606 1.00 97.75 87 VAL A C 1
ATOM 682 O O . VAL A 1 87 ? 17.104 -8.004 -18.320 1.00 97.75 87 VAL A O 1
ATOM 685 N N . MET A 1 88 ? 17.579 -9.956 -17.310 1.00 96.69 88 MET A N 1
ATOM 686 C CA . MET A 1 88 ? 16.372 -10.658 -17.733 1.00 96.69 88 MET A CA 1
ATOM 687 C C . MET A 1 88 ? 15.191 -10.360 -16.799 1.00 96.69 88 MET A C 1
ATOM 689 O O . MET A 1 88 ? 15.358 -9.987 -15.639 1.00 96.69 88 MET A O 1
ATOM 693 N N . ALA A 1 89 ? 13.965 -10.525 -17.302 1.00 94.88 89 ALA A N 1
ATOM 694 C CA . ALA A 1 89 ? 12.749 -10.208 -16.548 1.00 94.88 89 ALA A CA 1
ATOM 695 C C . ALA A 1 89 ? 12.611 -11.017 -15.242 1.00 94.88 89 ALA A C 1
ATOM 697 O O . ALA A 1 89 ? 12.128 -10.491 -14.244 1.00 94.88 89 ALA A O 1
ATOM 698 N N . ASP A 1 90 ? 13.056 -12.273 -15.231 1.00 96.00 90 ASP A N 1
ATOM 699 C CA . ASP A 1 90 ? 13.044 -13.162 -14.063 1.00 96.00 90 ASP A CA 1
ATOM 700 C C . ASP A 1 90 ? 14.139 -12.844 -13.030 1.00 96.00 90 ASP A C 1
ATOM 702 O O . ASP A 1 90 ? 14.056 -13.289 -11.886 1.00 96.00 90 ASP A O 1
ATOM 706 N N . GLU A 1 91 ? 15.131 -12.025 -13.388 1.00 97.00 91 GLU A N 1
ATOM 707 C CA . GLU A 1 91 ? 16.138 -11.500 -12.458 1.00 97.00 91 GLU A CA 1
ATOM 708 C C . GLU A 1 91 ? 15.632 -10.281 -11.667 1.00 97.00 91 GLU A C 1
ATOM 710 O O . GLU A 1 91 ? 16.232 -9.888 -10.655 1.00 97.00 91 GLU A O 1
ATOM 715 N N . VAL A 1 92 ? 14.520 -9.672 -12.096 1.00 97.94 92 VAL A N 1
ATOM 716 C CA . VAL A 1 92 ? 13.855 -8.582 -11.375 1.00 97.94 92 VAL A CA 1
ATOM 717 C C . VAL A 1 92 ? 13.036 -9.176 -10.232 1.00 97.94 92 VAL A C 1
ATOM 719 O O . VAL A 1 92 ? 11.852 -9.464 -10.360 1.00 97.94 92 VAL A O 1
ATOM 722 N N . VAL A 1 93 ? 13.683 -9.355 -9.083 1.00 97.44 93 VAL A N 1
ATOM 723 C CA . VAL A 1 93 ? 13.051 -9.867 -7.861 1.00 97.44 93 VAL A CA 1
ATOM 724 C C . VAL A 1 93 ? 13.153 -8.814 -6.769 1.00 97.44 93 VAL A C 1
ATOM 726 O O . VAL A 1 93 ? 14.250 -8.449 -6.341 1.00 97.44 93 VAL A O 1
ATOM 729 N N . PHE A 1 94 ? 12.003 -8.320 -6.311 1.00 98.25 94 PHE A N 1
ATOM 730 C CA . PHE A 1 94 ? 11.966 -7.318 -5.253 1.00 98.25 94 PHE A CA 1
ATOM 731 C C . PHE A 1 94 ? 12.329 -7.932 -3.892 1.00 98.25 94 PHE A C 1
ATOM 733 O O . PHE A 1 94 ? 11.836 -9.014 -3.547 1.00 98.25 94 PHE A O 1
ATOM 740 N N . PRO A 1 95 ? 13.153 -7.239 -3.083 1.00 97.75 95 PRO A N 1
ATOM 741 C CA . PRO A 1 95 ? 13.321 -7.582 -1.677 1.00 97.75 95 PRO A CA 1
ATOM 742 C C . PRO A 1 95 ? 12.033 -7.247 -0.905 1.00 97.75 95 PRO A C 1
ATOM 744 O O . PRO A 1 95 ? 10.998 -6.942 -1.495 1.00 97.75 95 PRO A O 1
ATOM 747 N N . SER A 1 96 ? 12.080 -7.275 0.429 1.00 97.81 96 SER A N 1
ATOM 748 C CA . SER A 1 96 ? 10.963 -6.745 1.216 1.00 97.81 96 SER A CA 1
ATOM 749 C C . SER A 1 96 ? 10.635 -5.302 0.836 1.00 97.81 96 SER A C 1
ATOM 751 O O . SER A 1 96 ? 11.526 -4.457 0.781 1.00 97.81 96 SER A O 1
ATOM 753 N N . LEU A 1 97 ? 9.348 -5.057 0.580 1.00 98.31 97 LEU A N 1
ATOM 754 C CA . LEU A 1 97 ? 8.757 -3.738 0.361 1.00 98.31 97 LEU A CA 1
ATOM 755 C C . LEU A 1 97 ? 8.444 -3.048 1.696 1.00 98.31 97 LEU A C 1
ATOM 757 O O . LEU A 1 97 ? 8.325 -1.825 1.754 1.00 98.31 97 LEU A O 1
ATOM 761 N N . GLY A 1 98 ? 8.333 -3.842 2.766 1.00 98.06 98 GLY A N 1
ATOM 762 C CA . GLY A 1 98 ? 8.156 -3.398 4.144 1.00 98.06 98 GLY A CA 1
ATOM 763 C C . GLY A 1 98 ? 6.701 -3.186 4.560 1.00 98.06 98 GLY A C 1
ATOM 764 O O . GLY A 1 98 ? 6.465 -2.832 5.713 1.00 98.06 98 GLY A O 1
ATOM 765 N N . TYR A 1 99 ? 5.719 -3.402 3.678 1.00 98.50 99 TYR A N 1
ATOM 766 C CA . TYR A 1 99 ? 4.304 -3.209 4.010 1.00 98.50 99 TYR A CA 1
ATOM 767 C C . TYR A 1 99 ? 3.863 -4.152 5.124 1.00 98.50 99 TYR A C 1
ATOM 769 O O . TYR A 1 99 ? 3.205 -3.713 6.066 1.00 98.50 99 TYR A O 1
ATOM 777 N N . SER A 1 100 ? 4.253 -5.427 5.047 1.00 98.62 100 SER A N 1
ATOM 778 C CA . SER A 1 100 ? 3.914 -6.416 6.073 1.00 98.62 100 SER A CA 1
ATOM 779 C C . SER A 1 100 ? 4.555 -6.098 7.417 1.00 98.62 100 SER A C 1
ATOM 781 O O . SER A 1 100 ? 3.857 -6.049 8.430 1.00 98.62 100 SER A O 1
ATOM 783 N N . THR A 1 101 ? 5.857 -5.807 7.423 1.00 98.38 101 THR A N 1
ATOM 784 C CA . THR A 1 101 ? 6.611 -5.433 8.627 1.00 98.38 101 THR A CA 1
ATOM 785 C C . THR A 1 101 ? 5.951 -4.270 9.364 1.00 98.38 101 THR A C 1
ATOM 787 O O . THR A 1 101 ? 5.660 -4.378 10.557 1.00 98.38 101 THR A O 1
ATOM 790 N N . GLU A 1 102 ? 5.660 -3.177 8.656 1.00 98.25 102 GLU A N 1
ATOM 791 C CA . GLU A 1 102 ? 5.077 -1.982 9.266 1.00 98.25 102 GLU A CA 1
ATOM 792 C C . GLU A 1 102 ? 3.614 -2.195 9.685 1.00 98.25 102 GLU A C 1
ATOM 794 O O . GLU A 1 102 ? 3.212 -1.759 10.763 1.00 98.25 102 GLU A O 1
ATOM 799 N N . ALA A 1 103 ? 2.813 -2.916 8.892 1.00 98.56 103 ALA A N 1
ATOM 800 C CA . ALA A 1 103 ? 1.428 -3.226 9.249 1.00 98.56 103 ALA A CA 1
ATOM 801 C C . ALA A 1 103 ? 1.338 -4.089 10.519 1.00 98.56 103 ALA A C 1
ATOM 803 O O . ALA A 1 103 ? 0.514 -3.818 11.394 1.00 98.56 103 ALA A O 1
ATOM 804 N N . ILE A 1 104 ? 2.201 -5.099 10.656 1.00 98.81 104 ILE A N 1
ATOM 805 C CA . ILE A 1 104 ? 2.245 -5.986 11.829 1.00 98.81 104 ILE A CA 1
ATOM 806 C C . ILE A 1 104 ? 2.717 -5.221 13.074 1.00 98.81 104 ILE A C 1
ATOM 808 O O . ILE A 1 104 ? 2.146 -5.379 14.161 1.00 98.81 104 ILE A O 1
ATOM 812 N N . ALA A 1 105 ? 3.720 -4.351 12.925 1.00 98.44 105 ALA A N 1
ATOM 813 C CA . ALA A 1 105 ? 4.170 -3.476 14.004 1.00 98.44 105 ALA A CA 1
ATOM 814 C C . ALA A 1 105 ? 3.048 -2.523 14.458 1.00 98.44 105 ALA A C 1
ATOM 816 O O . ALA A 1 105 ? 2.740 -2.453 15.650 1.00 98.44 105 ALA A O 1
ATOM 817 N N . SER A 1 106 ? 2.361 -1.865 13.519 1.00 98.44 106 SER A N 1
ATOM 818 C CA . SER A 1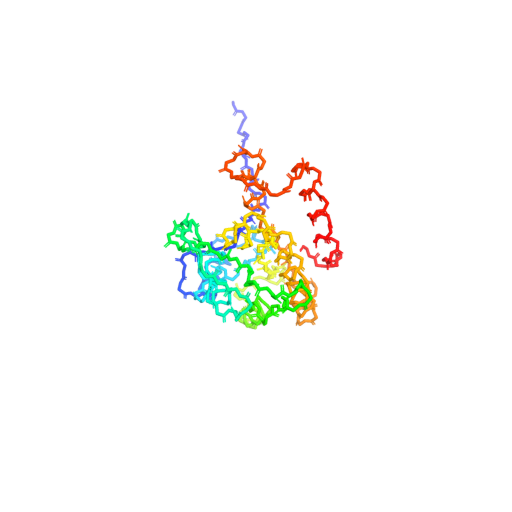 106 ? 1.214 -0.996 13.812 1.00 98.44 106 SER A CA 1
ATOM 819 C C . SER A 1 106 ? 0.050 -1.742 14.466 1.00 98.44 106 SER A C 1
ATOM 821 O O . SER A 1 106 ? -0.553 -1.233 15.415 1.00 98.44 106 SER A O 1
ATOM 823 N N . TYR A 1 107 ? -0.242 -2.968 14.026 1.00 98.75 107 TYR A N 1
ATOM 824 C CA . TYR A 1 107 ? -1.283 -3.792 14.637 1.00 98.75 107 TYR A CA 1
ATOM 825 C C . TYR A 1 107 ? -0.964 -4.160 16.090 1.00 98.75 107 TYR A C 1
ATOM 827 O O . TYR A 1 107 ? -1.869 -4.225 16.922 1.00 98.75 107 TYR A O 1
ATOM 835 N N . THR A 1 108 ? 0.312 -4.353 16.431 1.00 98.69 108 THR A N 1
ATOM 836 C CA . THR A 1 108 ? 0.719 -4.646 17.815 1.00 98.69 108 THR A CA 1
ATOM 837 C C . THR A 1 108 ? 0.296 -3.521 18.766 1.00 98.69 108 THR A C 1
ATOM 839 O O . THR A 1 108 ? -0.286 -3.790 19.824 1.00 98.69 108 THR A O 1
ATOM 842 N N . GLU A 1 109 ? 0.495 -2.263 18.364 1.00 98.56 109 GLU A N 1
ATOM 843 C CA . GLU A 1 109 ? 0.033 -1.099 19.128 1.00 98.56 109 GLU A CA 1
ATOM 844 C C . GLU A 1 109 ? -1.490 -0.946 19.099 1.00 98.56 109 GLU A C 1
ATOM 846 O O . GLU A 1 109 ? -2.101 -0.702 20.142 1.00 98.56 109 GLU A O 1
ATOM 851 N N . PHE A 1 110 ? -2.126 -1.161 17.943 1.00 98.75 110 PHE A N 1
ATOM 852 C CA . PHE A 1 110 ? -3.587 -1.152 17.821 1.00 98.75 110 PHE A CA 1
ATOM 853 C C . PHE A 1 110 ? -4.238 -2.140 18.803 1.00 98.75 110 PHE A C 1
ATOM 855 O O . PHE A 1 110 ? -5.104 -1.768 19.597 1.00 98.75 110 PHE A O 1
ATOM 862 N N . ALA A 1 111 ? -3.780 -3.393 18.810 1.00 98.75 111 ALA A N 1
ATOM 863 C CA . ALA A 1 111 ? -4.295 -4.444 19.679 1.00 98.75 111 ALA A CA 1
ATOM 864 C C . ALA A 1 111 ? -4.067 -4.124 21.163 1.00 98.75 111 ALA A C 1
ATOM 866 O O . ALA A 1 111 ? -4.931 -4.404 21.999 1.00 98.75 111 ALA A O 1
ATOM 867 N N . ARG A 1 112 ? -2.927 -3.508 21.512 1.00 98.75 112 ARG A N 1
ATOM 868 C CA . ARG A 1 112 ? -2.665 -3.034 22.877 1.00 98.75 112 ARG A CA 1
ATOM 869 C C . ARG A 1 112 ? -3.680 -1.968 23.297 1.00 98.75 112 ARG A C 1
ATOM 871 O O . ARG A 1 112 ? -4.334 -2.148 24.322 1.00 98.75 112 ARG A O 1
ATOM 878 N N . LEU A 1 113 ? -3.871 -0.924 22.491 1.00 98.69 113 LEU A N 1
ATOM 879 C CA . LEU A 1 113 ? -4.824 0.157 22.777 1.00 98.69 113 LEU A CA 1
ATOM 880 C C . LEU A 1 113 ? -6.278 -0.336 22.824 1.00 98.69 113 LEU A C 1
ATOM 882 O O . LEU A 1 113 ? -7.090 0.184 23.591 1.00 98.69 113 LEU A O 1
ATOM 886 N N . LYS A 1 114 ? -6.614 -1.368 22.044 1.00 98.19 114 LYS A N 1
ATOM 887 C CA . LYS A 1 114 ? -7.923 -2.028 22.089 1.00 98.19 114 LYS A CA 1
ATOM 888 C C . LYS A 1 114 ? -8.142 -2.792 23.397 1.00 98.19 114 LYS A C 1
ATOM 890 O O . LYS A 1 114 ? -9.200 -2.656 24.006 1.00 98.19 114 LYS A O 1
ATOM 895 N N . ARG A 1 115 ? -7.134 -3.525 23.893 1.00 98.38 115 ARG A N 1
ATOM 896 C CA . ARG A 1 115 ? -7.184 -4.172 25.224 1.00 98.38 115 ARG A CA 1
ATOM 897 C C . ARG A 1 115 ? -7.308 -3.164 26.368 1.00 98.38 115 ARG A C 1
ATOM 899 O O . ARG A 1 115 ? -7.947 -3.465 27.369 1.00 98.38 115 ARG A O 1
ATOM 906 N N . GLU A 1 116 ? -6.721 -1.981 26.213 1.00 98.31 116 GLU A N 1
ATOM 907 C CA . GLU A 1 116 ? -6.821 -0.874 27.176 1.00 98.31 116 GLU A CA 1
ATOM 908 C C . GLU A 1 116 ? -8.165 -0.127 27.105 1.00 98.31 116 GLU A C 1
ATOM 910 O O . GLU A 1 116 ? -8.422 0.760 27.916 1.00 98.31 116 GLU A O 1
ATOM 915 N N . GLY A 1 117 ? -9.037 -0.474 26.152 1.00 97.62 117 GLY A N 1
ATOM 916 C CA . GLY A 1 117 ? -10.343 0.160 25.969 1.00 97.62 117 GLY A CA 1
ATOM 917 C C . GLY A 1 117 ? -10.287 1.548 25.325 1.00 97.62 117 GLY A C 1
ATOM 918 O O . GLY A 1 117 ? -11.308 2.230 25.273 1.00 97.62 117 GLY A O 1
ATOM 919 N N . ILE A 1 118 ? -9.120 1.970 24.825 1.00 98.12 118 ILE A N 1
ATOM 920 C CA . ILE A 1 118 ? -8.951 3.239 24.104 1.00 98.12 118 ILE A CA 1
ATOM 921 C C . ILE A 1 118 ? -9.590 3.136 22.717 1.00 98.12 118 ILE A C 1
ATOM 923 O O . ILE A 1 118 ? -10.317 4.038 22.302 1.00 98.12 118 ILE A O 1
ATOM 927 N N . ILE A 1 119 ? -9.341 2.026 22.015 1.00 98.38 119 ILE A N 1
ATOM 928 C CA . ILE A 1 119 ? -10.005 1.708 20.748 1.00 98.38 119 ILE A CA 1
ATOM 929 C C . ILE A 1 119 ? -11.256 0.872 21.053 1.00 98.38 119 ILE A C 1
ATOM 931 O O . ILE A 1 119 ? -11.139 -0.158 21.723 1.00 98.38 119 ILE A O 1
ATOM 935 N N . PRO A 1 120 ? -12.451 1.255 20.565 1.00 96.38 120 PRO A N 1
ATOM 936 C CA . PRO A 1 120 ? -13.660 0.469 20.781 1.00 96.38 120 PRO A CA 1
ATOM 937 C C . PRO A 1 120 ? -13.549 -0.960 20.225 1.00 96.38 120 PRO A C 1
ATOM 939 O O . PRO A 1 120 ? -13.068 -1.179 19.115 1.00 96.38 120 PRO A O 1
ATOM 942 N N . ALA A 1 121 ? -14.091 -1.936 20.962 1.00 95.69 121 ALA A N 1
ATOM 943 C CA . ALA A 1 121 ? -14.076 -3.357 20.598 1.00 95.69 121 ALA A CA 1
ATOM 944 C C . ALA A 1 121 ? -14.549 -3.707 19.162 1.00 95.69 121 ALA A C 1
ATOM 946 O O . ALA A 1 121 ? -13.965 -4.615 18.575 1.00 95.69 121 ALA A O 1
ATOM 947 N N . PRO A 1 122 ? -15.555 -3.046 18.553 1.00 95.50 122 PRO A N 1
ATOM 948 C CA . PRO A 1 122 ? -15.977 -3.395 17.192 1.00 95.50 122 PRO A CA 1
ATOM 949 C C . PRO A 1 122 ? -15.094 -2.803 16.081 1.00 95.50 122 PRO A C 1
ATOM 951 O O . PRO A 1 122 ? -15.303 -3.129 14.916 1.00 95.50 122 PRO A O 1
ATOM 954 N N . VAL A 1 123 ? -14.148 -1.916 16.399 1.00 97.94 123 VAL A N 1
ATOM 955 C CA . VAL A 1 123 ? -13.330 -1.233 15.388 1.00 97.94 123 VAL A CA 1
ATOM 956 C C . VAL A 1 123 ? -12.222 -2.153 14.883 1.00 97.94 123 VAL A C 1
ATOM 958 O O . VAL A 1 123 ? -11.531 -2.784 15.686 1.00 97.94 123 VAL A O 1
ATOM 961 N N . ARG A 1 124 ? -12.028 -2.192 13.563 1.00 98.50 124 ARG A N 1
ATOM 962 C CA . ARG A 1 124 ? -10.942 -2.933 12.906 1.00 98.50 124 ARG A CA 1
ATOM 963 C C . ARG A 1 124 ? -9.730 -2.051 12.609 1.00 98.50 124 ARG A C 1
ATOM 965 O O . ARG A 1 124 ? -9.855 -0.842 12.404 1.00 98.50 124 ARG A O 1
ATOM 972 N N . PHE A 1 125 ? -8.565 -2.671 12.542 1.00 98.81 125 PHE A N 1
ATOM 973 C CA . PHE A 1 125 ? -7.351 -2.075 12.015 1.00 98.81 125 PHE A CA 1
ATOM 974 C C . PHE A 1 125 ? -7.397 -2.060 10.483 1.00 98.81 125 PHE A C 1
ATOM 976 O O . PHE A 1 125 ? -7.665 -3.087 9.861 1.00 98.81 125 PHE A O 1
ATOM 983 N N . GLN A 1 126 ? -7.163 -0.896 9.877 1.00 98.81 126 GLN A N 1
ATOM 984 C CA . GLN A 1 126 ? -7.148 -0.726 8.424 1.00 98.81 126 GLN A CA 1
ATOM 985 C C . GLN A 1 126 ? -5.710 -0.660 7.915 1.00 98.81 126 GLN A C 1
ATOM 987 O O . GLN A 1 126 ? -4.960 0.239 8.295 1.00 98.81 126 GLN A O 1
ATOM 992 N N . VAL A 1 127 ? -5.339 -1.563 7.013 1.00 98.69 127 VAL A N 1
ATOM 993 C CA . VAL A 1 127 ? -4.076 -1.472 6.275 1.00 98.69 127 VAL A CA 1
ATOM 994 C C . VAL A 1 127 ? -4.365 -0.879 4.901 1.00 98.69 127 VAL A C 1
ATOM 996 O O . VAL A 1 127 ? -5.053 -1.497 4.092 1.00 98.69 127 VAL A O 1
ATOM 999 N N . CYS A 1 128 ? -3.840 0.321 4.645 1.00 98.19 128 CYS A N 1
ATOM 1000 C CA . CYS A 1 128 ? -3.879 0.952 3.325 1.00 98.19 128 CYS A CA 1
ATOM 1001 C C . CYS A 1 128 ? -2.627 0.572 2.530 1.00 98.19 128 CYS A C 1
ATOM 1003 O O . CYS A 1 128 ? -1.502 0.788 3.001 1.00 98.19 128 CYS A O 1
ATOM 1005 N N . LEU A 1 129 ? -2.833 -0.014 1.354 1.00 98.44 129 LEU A N 1
ATOM 1006 C CA . LEU A 1 129 ? -1.802 -0.439 0.415 1.00 98.44 129 LEU A CA 1
ATOM 1007 C C . LEU A 1 129 ? -2.017 0.288 -0.916 1.00 98.44 129 LEU A C 1
ATOM 1009 O O . LEU A 1 129 ? -3.141 0.301 -1.415 1.00 98.44 129 LEU A O 1
ATOM 1013 N N . PRO A 1 130 ? -0.969 0.832 -1.552 1.00 97.88 130 PRO A N 1
ATOM 1014 C CA . PRO A 1 130 ? -1.078 1.225 -2.946 1.00 97.88 130 PRO A CA 1
ATOM 1015 C C . PRO A 1 130 ? -1.250 -0.019 -3.811 1.00 97.88 130 PRO A C 1
ATOM 1017 O O 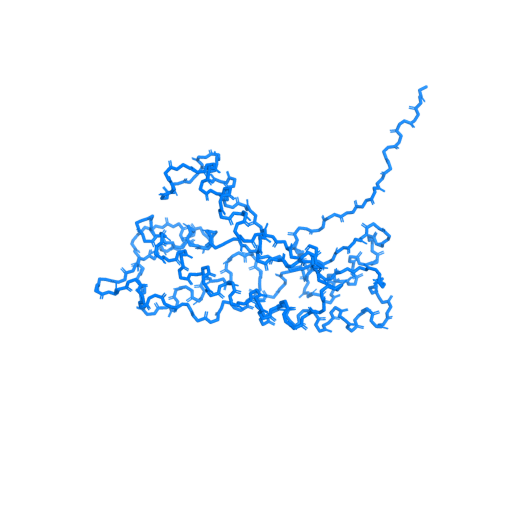. PRO A 1 130 ? -0.806 -1.110 -3.453 1.00 97.88 130 PRO A O 1
ATOM 1020 N N . THR A 1 131 ? -1.834 0.148 -4.986 1.00 98.38 131 THR A N 1
ATOM 1021 C CA . THR A 1 131 ? -1.755 -0.881 -6.020 1.00 98.38 131 THR A CA 1
ATOM 1022 C C . THR A 1 131 ? -0.325 -0.986 -6.580 1.00 98.38 131 THR A C 1
ATOM 1024 O O . THR A 1 131 ? 0.436 -0.011 -6.533 1.00 98.38 131 THR A O 1
ATOM 1027 N N . PRO A 1 132 ? 0.070 -2.139 -7.153 1.00 98.19 132 PRO A N 1
ATOM 1028 C CA . PRO A 1 132 ? 1.401 -2.325 -7.740 1.00 98.19 132 PRO A CA 1
ATOM 1029 C C . PRO A 1 132 ? 1.750 -1.340 -8.866 1.00 98.19 132 PRO A C 1
ATOM 1031 O O . PRO A 1 132 ? 2.923 -1.007 -9.052 1.00 98.19 132 PRO A O 1
ATOM 1034 N N . ILE A 1 133 ? 0.750 -0.843 -9.603 1.00 97.44 133 ILE A N 1
ATOM 1035 C CA . ILE A 1 133 ? 0.974 0.108 -10.698 1.00 97.44 133 ILE A CA 1
ATOM 1036 C C . ILE A 1 133 ? 1.453 1.470 -10.183 1.00 97.44 133 ILE A C 1
ATOM 1038 O O . ILE A 1 133 ? 2.234 2.135 -10.851 1.00 97.44 133 ILE A O 1
ATOM 1042 N N . ALA A 1 134 ? 1.059 1.890 -8.977 1.00 96.69 134 ALA A N 1
ATOM 1043 C CA . ALA A 1 134 ? 1.397 3.216 -8.466 1.00 96.69 134 ALA A CA 1
ATOM 1044 C C . ALA A 1 134 ? 2.917 3.463 -8.320 1.00 96.69 134 ALA A C 1
ATOM 1046 O O . ALA A 1 134 ? 3.432 4.392 -8.948 1.00 96.69 134 ALA A O 1
ATOM 1047 N N . PRO A 1 135 ? 3.683 2.676 -7.539 1.00 95.94 135 PRO A N 1
ATOM 1048 C CA . PRO A 1 135 ? 5.123 2.895 -7.414 1.00 95.94 135 PRO A CA 1
ATOM 1049 C C . PRO A 1 135 ? 5.867 2.653 -8.730 1.00 95.94 135 PRO A C 1
ATOM 1051 O O . PRO A 1 135 ? 6.858 3.331 -8.994 1.00 95.94 135 PRO A O 1
ATOM 1054 N N . THR A 1 136 ? 5.401 1.730 -9.572 1.00 96.06 136 THR A N 1
ATOM 1055 C CA . THR A 1 136 ? 6.093 1.380 -10.818 1.00 96.06 136 THR A CA 1
ATOM 1056 C C . THR A 1 136 ? 5.918 2.441 -11.898 1.00 96.06 136 THR A C 1
ATOM 1058 O O . THR A 1 136 ? 6.907 2.877 -12.489 1.00 96.06 136 THR A O 1
ATOM 1061 N N . LEU A 1 137 ? 4.707 2.961 -12.072 1.00 94.75 137 LEU A N 1
ATOM 1062 C CA . LEU A 1 137 ? 4.417 4.036 -13.015 1.00 94.75 137 LEU A CA 1
ATOM 1063 C C . LEU A 1 137 ? 5.154 5.336 -12.668 1.00 94.75 137 LEU A C 1
ATOM 1065 O O . LEU A 1 137 ? 5.649 6.018 -13.562 1.00 94.75 137 LEU A O 1
ATOM 1069 N N . TYR A 1 138 ? 5.304 5.658 -11.379 1.00 94.75 138 TYR A N 1
ATOM 1070 C CA . TYR A 1 138 ? 6.077 6.833 -10.967 1.00 94.75 138 TYR A CA 1
ATOM 1071 C C . TYR A 1 138 ? 7.591 6.632 -10.992 1.00 94.75 138 TYR A C 1
ATOM 1073 O O . TYR A 1 138 ? 8.310 7.624 -11.050 1.00 94.75 138 TYR A O 1
ATOM 1081 N N . ALA A 1 139 ? 8.109 5.409 -10.861 1.00 96.06 139 ALA A N 1
ATOM 1082 C CA . ALA A 1 139 ? 9.553 5.185 -10.760 1.00 96.06 139 ALA A CA 1
ATOM 1083 C C . ALA A 1 139 ? 10.220 4.834 -12.089 1.00 96.06 139 ALA A C 1
ATOM 1085 O O . ALA A 1 139 ? 11.409 5.113 -12.219 1.00 96.06 139 ALA A O 1
ATOM 1086 N N . PHE A 1 140 ? 9.512 4.237 -13.048 1.00 97.31 140 PHE A N 1
ATOM 1087 C CA . PHE A 1 140 ? 10.132 3.599 -14.211 1.00 97.31 140 PHE A CA 1
ATOM 1088 C C . PHE A 1 140 ? 9.695 4.215 -15.536 1.00 97.31 140 PHE A C 1
ATOM 1090 O O . PHE A 1 140 ? 8.587 4.735 -15.673 1.00 97.31 140 PHE A O 1
ATOM 1097 N N . VAL A 1 141 ? 10.576 4.125 -16.532 1.00 96.75 141 VAL A N 1
ATOM 1098 C CA . VAL A 1 141 ? 10.224 4.404 -17.930 1.00 96.75 141 VAL A CA 1
ATOM 1099 C C . VAL A 1 141 ? 9.124 3.452 -18.405 1.00 96.75 141 VAL A C 1
ATOM 1101 O O . VAL A 1 141 ? 9.066 2.302 -17.970 1.00 96.75 141 VAL A O 1
ATOM 1104 N N . VAL A 1 142 ? 8.244 3.940 -19.281 1.00 96.00 142 VAL A N 1
ATOM 1105 C CA . VAL A 1 142 ? 7.008 3.245 -19.688 1.00 96.00 142 VAL A CA 1
ATOM 1106 C C . VAL A 1 142 ? 7.286 1.855 -20.259 1.00 96.00 142 VAL A C 1
ATOM 1108 O O . VAL A 1 142 ? 6.510 0.931 -20.032 1.00 96.00 142 VAL A O 1
ATOM 1111 N N . GLU A 1 143 ? 8.410 1.690 -20.951 1.00 96.31 143 GLU A N 1
ATOM 1112 C CA . GLU A 1 143 ? 8.812 0.445 -21.603 1.00 96.31 143 GLU A CA 1
ATOM 1113 C C . GLU A 1 143 ? 9.053 -0.703 -20.611 1.00 96.31 143 GLU A C 1
ATOM 1115 O O . GLU A 1 143 ? 8.762 -1.855 -20.930 1.00 96.31 143 GLU A O 1
ATOM 1120 N N . ASP A 1 144 ? 9.530 -0.393 -19.402 1.00 97.75 144 ASP A N 1
ATOM 1121 C CA . ASP A 1 144 ? 9.898 -1.395 -18.394 1.00 97.75 144 ASP A CA 1
ATOM 1122 C C . ASP A 1 144 ? 8.796 -1.631 -17.353 1.00 97.75 144 ASP A C 1
ATOM 1124 O O . ASP A 1 144 ? 8.825 -2.633 -16.633 1.00 97.75 144 ASP A O 1
ATOM 1128 N N . GLN A 1 145 ? 7.800 -0.740 -17.279 1.00 97.31 145 GLN A N 1
ATOM 1129 C CA . GLN A 1 145 ? 6.694 -0.829 -16.320 1.00 97.31 145 GLN A CA 1
ATOM 1130 C C . GLN A 1 145 ? 5.985 -2.198 -16.308 1.00 97.31 145 GLN A C 1
ATOM 1132 O O . GLN A 1 145 ? 5.760 -2.692 -15.205 1.00 97.31 145 GLN A O 1
ATOM 1137 N N . PRO A 1 146 ? 5.700 -2.878 -17.443 1.00 97.69 146 PRO A N 1
ATOM 1138 C CA . PRO A 1 146 ? 5.057 -4.195 -17.409 1.00 97.69 146 PRO A CA 1
ATOM 1139 C C . PRO A 1 146 ? 5.864 -5.257 -16.645 1.00 97.69 146 PRO A C 1
ATOM 1141 O O . PRO A 1 146 ? 5.302 -6.029 -15.869 1.00 97.69 146 PRO A O 1
ATOM 1144 N N . ILE A 1 147 ? 7.186 -5.297 -16.855 1.00 98.19 147 ILE A N 1
ATOM 1145 C CA . ILE A 1 147 ? 8.081 -6.269 -16.207 1.00 98.19 147 ILE A CA 1
ATOM 1146 C C . ILE A 1 147 ? 8.188 -5.950 -14.717 1.00 98.19 147 ILE A C 1
ATOM 1148 O O . ILE A 1 147 ? 8.076 -6.833 -13.865 1.00 98.19 147 ILE A O 1
ATOM 1152 N N . VAL A 1 148 ? 8.386 -4.671 -14.399 1.00 98.31 148 VAL A N 1
ATOM 1153 C CA . VAL A 1 148 ? 8.592 -4.233 -13.021 1.00 98.31 148 VAL A CA 1
ATOM 1154 C C . VAL A 1 148 ? 7.311 -4.352 -12.196 1.00 98.31 148 VAL A C 1
ATOM 1156 O O . VAL A 1 148 ? 7.383 -4.792 -11.052 1.00 98.31 148 VAL A O 1
ATOM 1159 N N . GLU A 1 149 ? 6.144 -4.017 -12.752 1.00 98.25 149 GLU A N 1
ATOM 1160 C CA . GLU A 1 149 ? 4.851 -4.168 -12.070 1.00 98.25 149 GLU A CA 1
ATOM 1161 C C . GLU A 1 149 ? 4.573 -5.626 -11.723 1.00 98.25 149 GLU A C 1
ATOM 1163 O O . GLU A 1 149 ? 4.210 -5.905 -10.584 1.00 98.25 149 GLU A O 1
ATOM 1168 N N . ALA A 1 150 ? 4.820 -6.560 -12.646 1.00 98.25 150 ALA A N 1
ATOM 1169 C CA . ALA A 1 150 ? 4.629 -7.983 -12.379 1.00 98.25 150 ALA A CA 1
ATOM 1170 C C . ALA A 1 150 ? 5.504 -8.474 -11.208 1.00 98.25 150 ALA A C 1
ATOM 1172 O O . ALA A 1 150 ? 5.019 -9.165 -10.308 1.00 98.25 150 ALA A O 1
ATOM 1173 N N . ALA A 1 151 ? 6.781 -8.081 -11.184 1.00 98.62 151 ALA A N 1
ATOM 1174 C CA . ALA A 1 151 ? 7.702 -8.429 -10.104 1.00 98.62 151 ALA A CA 1
ATOM 1175 C C . ALA A 1 151 ? 7.329 -7.765 -8.766 1.00 98.62 151 ALA A C 1
ATOM 1177 O O . ALA A 1 151 ? 7.390 -8.400 -7.707 1.00 98.62 151 ALA A O 1
ATOM 1178 N N . TYR A 1 152 ? 6.936 -6.491 -8.806 1.00 98.75 152 TYR A N 1
ATOM 1179 C CA . TYR A 1 152 ? 6.526 -5.731 -7.629 1.00 98.75 152 TYR A CA 1
ATOM 1180 C C . TYR A 1 152 ? 5.241 -6.304 -7.028 1.00 98.75 152 TYR A C 1
ATOM 1182 O O . TYR A 1 152 ? 5.157 -6.511 -5.818 1.00 98.75 152 TYR A O 1
ATOM 1190 N N . GLU A 1 153 ? 4.262 -6.628 -7.872 1.00 98.69 153 GLU A N 1
ATOM 1191 C CA . GLU A 1 153 ? 3.015 -7.257 -7.457 1.00 98.69 153 GLU A CA 1
ATOM 1192 C C . GLU A 1 153 ? 3.260 -8.613 -6.799 1.00 98.69 153 GLU A C 1
ATOM 1194 O O . GLU A 1 153 ? 2.740 -8.853 -5.713 1.00 98.69 153 GLU A O 1
ATOM 1199 N N . ALA A 1 154 ? 4.075 -9.485 -7.400 1.00 98.56 154 ALA A N 1
ATOM 1200 C CA . ALA A 1 154 ? 4.371 -10.796 -6.820 1.00 98.56 154 ALA A CA 1
ATOM 1201 C C . ALA A 1 154 ? 4.913 -10.673 -5.383 1.00 98.56 154 ALA A C 1
ATOM 1203 O O . ALA A 1 154 ? 4.499 -11.400 -4.471 1.00 98.56 154 ALA A O 1
ATOM 1204 N N . ARG A 1 155 ? 5.798 -9.696 -5.156 1.00 98.69 155 ARG A N 1
ATOM 1205 C CA . ARG A 1 155 ? 6.314 -9.395 -3.820 1.00 98.69 155 ARG A CA 1
ATOM 1206 C C . ARG A 1 155 ? 5.245 -8.792 -2.905 1.00 98.69 155 ARG A C 1
ATOM 1208 O O . ARG A 1 155 ? 5.138 -9.210 -1.754 1.00 98.69 155 ARG A O 1
ATOM 1215 N N . MET A 1 156 ? 4.451 -7.845 -3.391 1.00 98.69 156 MET A N 1
ATOM 1216 C CA . MET A 1 156 ? 3.381 -7.208 -2.620 1.00 98.69 156 MET A CA 1
ATOM 1217 C C . MET A 1 156 ? 2.301 -8.205 -2.190 1.00 98.69 156 MET A C 1
ATOM 1219 O O . MET A 1 156 ? 1.840 -8.142 -1.055 1.00 98.69 156 MET A O 1
ATOM 1223 N N . LEU A 1 157 ? 1.940 -9.167 -3.041 1.00 98.75 157 LEU A N 1
ATOM 1224 C CA . LEU A 1 157 ? 0.997 -10.234 -2.697 1.00 98.75 157 LEU A CA 1
ATOM 1225 C C . LEU A 1 157 ? 1.569 -11.206 -1.661 1.00 98.75 157 LEU A C 1
ATOM 1227 O O . LEU A 1 157 ? 0.832 -11.692 -0.803 1.00 98.75 157 LEU A O 1
ATOM 1231 N N . THR A 1 158 ? 2.883 -11.439 -1.685 1.00 98.81 158 THR A N 1
ATOM 1232 C CA . THR A 1 158 ? 3.561 -12.178 -0.610 1.00 98.81 158 THR A CA 1
ATOM 1233 C C . THR A 1 158 ? 3.419 -11.434 0.721 1.00 98.81 158 THR A C 1
ATOM 1235 O O . THR A 1 158 ? 3.016 -12.033 1.716 1.00 98.81 158 THR A O 1
ATOM 1238 N N . GLU A 1 159 ? 3.661 -10.120 0.738 1.00 98.88 159 GLU A N 1
ATOM 1239 C CA . GLU A 1 159 ? 3.514 -9.303 1.953 1.00 98.88 159 GLU A CA 1
ATOM 1240 C C . GLU A 1 159 ? 2.055 -9.155 2.405 1.00 98.88 159 GLU A C 1
ATOM 1242 O O . GLU A 1 159 ? 1.781 -9.179 3.604 1.00 98.88 159 GLU A O 1
ATOM 1247 N N . LEU A 1 160 ? 1.093 -9.090 1.481 1.00 98.88 160 LEU A N 1
ATOM 1248 C CA . LEU A 1 160 ? -0.328 -9.167 1.821 1.00 98.88 160 LEU A CA 1
ATOM 1249 C C . LEU A 1 160 ? -0.635 -10.475 2.556 1.00 98.88 160 LEU A C 1
ATOM 1251 O O . LEU A 1 160 ? -1.283 -10.453 3.598 1.00 98.88 160 LEU A O 1
ATOM 1255 N N . ASN A 1 161 ? -0.144 -11.611 2.061 1.00 98.81 161 ASN A N 1
ATOM 1256 C CA . ASN A 1 161 ? -0.354 -12.896 2.723 1.00 98.81 161 ASN A CA 1
ATOM 1257 C C . ASN A 1 161 ? 0.300 -12.957 4.116 1.00 98.81 161 ASN A C 1
ATOM 1259 O O . ASN A 1 161 ? -0.278 -13.524 5.045 1.00 98.81 161 ASN A O 1
ATOM 1263 N N . GLU A 1 162 ? 1.472 -12.342 4.294 1.00 98.88 162 GLU A N 1
ATOM 1264 C CA . GLU A 1 162 ? 2.108 -12.189 5.611 1.00 98.88 162 GLU A CA 1
ATOM 1265 C C . GLU A 1 162 ? 1.206 -11.397 6.579 1.00 98.88 162 GLU A C 1
ATOM 1267 O O . GLU A 1 162 ? 1.003 -11.827 7.716 1.00 98.88 162 GLU A O 1
ATOM 1272 N N . ILE A 1 163 ? 0.591 -10.299 6.121 1.00 98.88 163 ILE A N 1
ATOM 1273 C CA . ILE A 1 163 ? -0.369 -9.495 6.903 1.00 98.88 163 ILE A CA 1
ATOM 1274 C C . ILE A 1 163 ? -1.607 -10.319 7.265 1.00 98.88 163 ILE A C 1
ATOM 1276 O O . ILE A 1 163 ? -1.989 -10.381 8.435 1.00 98.88 163 ILE A O 1
ATOM 1280 N N . LEU A 1 164 ? -2.216 -10.975 6.274 1.00 98.75 164 LEU A N 1
ATOM 1281 C CA . LEU A 1 164 ? -3.416 -11.802 6.442 1.00 98.75 164 LEU A CA 1
ATOM 1282 C C . LEU A 1 164 ? -3.186 -12.974 7.406 1.00 98.75 164 LEU A C 1
ATOM 1284 O O . LEU A 1 164 ? -4.111 -13.403 8.092 1.00 98.75 164 LEU A O 1
ATOM 1288 N N . THR A 1 165 ? -1.957 -13.489 7.466 1.00 98.69 165 THR A N 1
ATOM 1289 C CA . THR A 1 165 ? -1.571 -14.566 8.387 1.00 98.69 165 THR A CA 1
ATOM 1290 C C . THR A 1 165 ? -1.347 -14.045 9.806 1.00 98.69 165 THR A C 1
ATOM 1292 O O . THR A 1 165 ? -1.705 -14.711 10.777 1.00 98.69 165 THR A O 1
ATOM 1295 N N . ALA A 1 166 ? -0.735 -12.868 9.945 1.00 98.75 166 ALA A N 1
ATOM 1296 C CA . ALA A 1 166 ? -0.336 -12.320 11.237 1.00 98.75 166 ALA A CA 1
ATOM 1297 C C . ALA A 1 166 ? -1.477 -11.622 11.993 1.00 98.75 166 ALA A C 1
ATOM 1299 O O . ALA A 1 166 ? -1.461 -11.583 13.227 1.00 98.75 166 ALA A O 1
ATOM 1300 N N . ILE A 1 167 ? -2.455 -11.058 11.280 1.00 98.75 167 ILE A N 1
ATOM 1301 C CA . ILE A 1 167 ? -3.531 -10.254 11.866 1.00 98.75 167 ILE A CA 1
ATOM 1302 C C . ILE A 1 167 ? -4.862 -11.019 11.777 1.00 98.75 167 ILE A C 1
ATOM 1304 O O . ILE A 1 167 ? -5.254 -11.433 10.687 1.00 98.75 167 ILE A O 1
ATOM 1308 N N . PRO A 1 168 ? -5.604 -11.193 12.891 1.00 98.44 168 PRO A N 1
ATOM 1309 C CA . PRO A 1 168 ? -6.904 -11.858 12.872 1.00 98.44 168 PRO A CA 1
ATOM 1310 C C . PRO A 1 168 ? -7.874 -11.197 11.890 1.00 98.44 168 PRO A C 1
ATOM 1312 O O . PRO A 1 168 ? -8.072 -9.984 11.923 1.00 98.44 168 PRO A O 1
ATOM 1315 N N . ALA A 1 169 ? -8.548 -11.996 11.061 1.00 98.44 169 ALA A N 1
ATOM 1316 C CA . ALA A 1 169 ? -9.404 -11.471 9.998 1.00 98.44 169 ALA A CA 1
ATOM 1317 C C . ALA A 1 169 ? -10.533 -10.552 10.508 1.00 98.44 169 ALA A C 1
ATOM 1319 O O . ALA A 1 169 ? -10.871 -9.559 9.871 1.00 98.44 169 ALA A O 1
ATOM 1320 N N . GLN A 1 170 ? -11.081 -10.840 11.692 1.00 97.69 170 GLN A N 1
ATOM 1321 C CA . GLN A 1 170 ? -12.144 -10.038 12.316 1.00 97.69 170 GLN A CA 1
ATOM 1322 C C . GLN A 1 170 ? -11.642 -8.687 12.847 1.00 97.69 170 GLN A C 1
ATOM 1324 O O . GLN A 1 170 ? -12.443 -7.803 13.136 1.00 97.69 170 GLN A O 1
ATOM 1329 N N . GLU A 1 171 ? -10.326 -8.531 12.970 1.00 98.31 171 GLU A N 1
ATOM 1330 C CA . GLU A 1 171 ? -9.648 -7.317 13.413 1.00 98.31 171 GLU A CA 1
ATOM 1331 C C . GLU A 1 171 ? -9.073 -6.519 12.239 1.00 98.31 171 GLU A C 1
ATOM 1333 O O . GLU A 1 171 ? -8.576 -5.420 12.458 1.00 98.31 171 GLU A O 1
ATOM 1338 N N . LEU A 1 172 ? -9.141 -7.038 11.009 1.00 98.81 172 LEU A N 1
ATOM 1339 C CA . LEU A 1 172 ? -8.463 -6.478 9.843 1.00 98.81 172 LEU A CA 1
ATOM 1340 C C . LEU A 1 172 ? -9.449 -5.970 8.785 1.00 98.81 172 LEU A C 1
ATOM 1342 O O . LEU A 1 172 ? -10.496 -6.576 8.528 1.00 98.81 172 LEU A O 1
ATOM 1346 N N . ALA A 1 173 ? -9.061 -4.869 8.152 1.00 98.75 173 ALA A N 1
ATOM 1347 C CA . ALA A 1 173 ? -9.581 -4.396 6.881 1.00 98.75 173 ALA A CA 1
ATOM 1348 C C . ALA A 1 173 ? -8.418 -4.021 5.946 1.00 98.75 173 ALA A C 1
ATOM 1350 O O . ALA A 1 173 ? -7.428 -3.441 6.402 1.00 98.75 173 ALA A O 1
ATOM 1351 N N . ILE A 1 174 ? -8.544 -4.323 4.656 1.00 98.69 174 ILE A N 1
ATOM 1352 C CA . ILE A 1 174 ? -7.573 -3.962 3.616 1.00 98.69 174 ILE A CA 1
ATOM 1353 C C . ILE A 1 174 ? -8.182 -2.894 2.712 1.00 98.69 174 ILE A C 1
ATOM 1355 O O . ILE A 1 174 ? -9.287 -3.040 2.200 1.00 98.69 174 ILE A O 1
ATOM 1359 N N . GLN A 1 175 ? -7.433 -1.822 2.481 1.00 98.25 175 GLN A N 1
ATOM 1360 C CA . GLN A 1 175 ? -7.765 -0.805 1.491 1.00 98.25 175 GLN A CA 1
ATOM 1361 C C . GLN A 1 175 ? -6.702 -0.806 0.394 1.00 98.25 175 GLN A C 1
ATOM 1363 O O . GLN A 1 175 ? -5.517 -0.668 0.689 1.00 98.25 175 GLN A O 1
ATOM 1368 N N . TRP A 1 176 ? -7.140 -0.923 -0.860 1.00 98.19 176 TRP A N 1
ATOM 1369 C CA . TRP A 1 176 ? -6.308 -0.668 -2.034 1.00 98.19 176 TRP A CA 1
ATOM 1370 C C . TRP A 1 176 ? -6.478 0.788 -2.475 1.00 98.19 176 TRP A C 1
ATOM 1372 O O . TRP A 1 176 ? -7.582 1.208 -2.822 1.00 98.19 176 TRP A O 1
ATOM 1382 N N . ASP A 1 177 ? -5.395 1.559 -2.460 1.00 97.56 177 ASP A N 1
ATOM 1383 C CA . ASP A 1 177 ? -5.396 2.971 -2.836 1.00 97.56 177 ASP A CA 1
ATOM 1384 C C . ASP A 1 177 ? -5.275 3.109 -4.352 1.00 97.56 177 ASP A C 1
ATOM 1386 O O . ASP A 1 177 ? -4.200 2.909 -4.920 1.00 97.56 177 ASP A O 1
ATOM 1390 N N . THR A 1 178 ? -6.368 3.500 -5.006 1.00 96.31 178 THR A N 1
ATOM 1391 C CA . THR A 1 178 ? -6.444 3.562 -6.471 1.00 96.31 178 THR A CA 1
ATOM 1392 C C . THR A 1 178 ? -6.197 4.969 -7.027 1.00 96.31 178 THR A C 1
ATOM 1394 O O . THR A 1 178 ? -6.963 5.463 -7.855 1.00 96.31 178 THR A O 1
ATOM 1397 N N . ALA A 1 179 ? -5.203 5.692 -6.507 1.00 93.56 179 ALA A N 1
ATOM 1398 C CA . ALA A 1 179 ? -4.989 7.092 -6.885 1.00 93.56 179 ALA A CA 1
ATOM 1399 C C . ALA A 1 179 ? -4.378 7.245 -8.290 1.00 93.56 179 ALA A C 1
ATOM 1401 O O . ALA A 1 179 ? -4.796 8.122 -9.046 1.00 93.56 179 ALA A O 1
ATOM 1402 N N . VAL A 1 180 ? -3.412 6.392 -8.657 1.00 94.75 180 VAL A N 1
ATOM 1403 C CA . VAL A 1 180 ? -2.761 6.440 -9.982 1.00 94.75 180 VAL A CA 1
ATOM 1404 C C . VAL A 1 180 ? -3.701 5.970 -11.082 1.00 94.75 180 VAL A C 1
ATOM 1406 O O . VAL A 1 180 ? -3.662 6.488 -12.192 1.00 94.75 180 VAL A O 1
ATOM 1409 N N . GLU A 1 181 ? -4.591 5.043 -10.771 1.00 97.00 181 GLU A N 1
ATOM 1410 C CA . GLU A 1 181 ? -5.609 4.526 -11.672 1.00 97.00 181 GLU A CA 1
ATOM 1411 C C . GLU A 1 181 ? -6.472 5.655 -12.222 1.00 97.00 181 GLU A C 1
ATOM 1413 O O . GLU A 1 181 ? -6.643 5.753 -13.432 1.00 97.00 181 GLU A O 1
ATOM 1418 N N . PHE A 1 182 ? -6.942 6.567 -11.368 1.00 95.62 182 PHE A N 1
ATOM 1419 C CA . PHE A 1 182 ? -7.695 7.731 -11.836 1.00 95.62 182 PHE A CA 1
ATOM 1420 C C . PHE A 1 182 ? -6.830 8.704 -12.641 1.00 95.62 182 PHE A C 1
ATOM 1422 O O . PHE A 1 182 ? -7.307 9.253 -13.624 1.00 95.62 182 PHE A O 1
ATOM 1429 N N . VAL A 1 183 ? -5.549 8.879 -12.304 1.00 94.12 183 VAL A N 1
ATOM 1430 C CA . VAL A 1 183 ? -4.625 9.686 -13.128 1.00 94.12 183 VAL A CA 1
ATOM 1431 C C . VAL A 1 183 ? -4.494 9.102 -14.540 1.00 94.12 183 VAL A C 1
ATOM 1433 O O . VAL A 1 183 ? -4.477 9.856 -15.514 1.00 94.12 183 VAL A O 1
ATOM 1436 N N . ILE A 1 184 ? -4.435 7.772 -14.659 1.00 95.75 184 ILE A N 1
ATOM 1437 C CA . ILE A 1 184 ? -4.423 7.074 -15.948 1.00 95.75 184 ILE A CA 1
ATOM 1438 C C . ILE A 1 184 ? -5.753 7.287 -16.688 1.00 95.75 184 ILE A C 1
ATOM 1440 O O . ILE A 1 184 ? -5.736 7.657 -17.860 1.00 95.75 184 ILE A O 1
ATOM 1444 N N . LEU A 1 185 ? -6.894 7.072 -16.023 1.00 96.38 185 LEU A N 1
ATOM 1445 C CA . LEU A 1 185 ? -8.226 7.187 -16.635 1.00 96.38 185 LEU A CA 1
ATOM 1446 C C . LEU A 1 185 ? -8.539 8.610 -17.116 1.00 96.38 185 LEU A C 1
ATOM 1448 O O . LEU A 1 185 ? -9.151 8.786 -18.164 1.00 96.38 185 LEU A O 1
ATOM 1452 N N . GLU A 1 186 ? -8.065 9.622 -16.393 1.00 96.12 186 GLU A N 1
ATOM 1453 C CA . GLU A 1 186 ? -8.185 11.034 -16.774 1.00 96.12 186 GLU A CA 1
ATOM 1454 C C . GLU A 1 186 ? -7.181 11.445 -17.873 1.00 96.12 186 GLU A C 1
ATOM 1456 O O . GLU A 1 186 ? -7.150 12.601 -18.296 1.00 96.12 186 GLU A O 1
ATOM 1461 N N . GLY A 1 187 ? -6.324 10.528 -18.341 1.00 93.62 187 GLY A N 1
ATOM 1462 C CA . GLY A 1 187 ? -5.328 10.796 -19.383 1.00 93.62 187 GLY A CA 1
ATOM 1463 C C . GLY A 1 187 ? -4.216 11.755 -18.947 1.00 93.62 187 GLY A C 1
ATOM 1464 O O . GLY A 1 187 ? -3.567 12.379 -19.787 1.00 93.62 187 GLY A O 1
ATOM 1465 N N . LEU A 1 188 ? -3.991 11.892 -17.637 1.00 90.62 188 LEU A N 1
ATOM 1466 C CA . LEU A 1 188 ? -3.026 12.832 -17.058 1.00 90.62 188 LEU A CA 1
ATOM 1467 C C . LEU A 1 188 ? -1.599 12.275 -17.007 1.00 90.62 188 LEU A C 1
ATOM 1469 O O . LEU A 1 188 ? -0.662 13.013 -16.697 1.00 90.62 188 LEU A O 1
ATOM 1473 N N . MET A 1 189 ? -1.417 10.987 -17.307 1.00 87.06 189 MET A N 1
ATOM 1474 C CA . MET A 1 189 ? -0.102 10.371 -17.409 1.00 87.06 189 MET A CA 1
ATOM 1475 C C . MET A 1 189 ? -0.048 9.321 -18.513 1.00 87.06 189 MET A C 1
ATOM 1477 O O . MET A 1 189 ? -1.021 8.616 -18.773 1.00 87.06 189 MET A O 1
ATOM 1481 N N . GLN A 1 190 ? 1.117 9.213 -19.150 1.00 88.50 190 GLN A N 1
ATOM 1482 C CA . GLN A 1 190 ? 1.388 8.138 -20.091 1.00 88.50 190 GLN A CA 1
ATOM 1483 C C . GLN A 1 190 ? 1.413 6.795 -19.357 1.00 88.50 190 GLN A C 1
ATOM 1485 O O . GLN A 1 190 ? 1.961 6.681 -18.262 1.00 88.50 190 GLN A O 1
ATOM 1490 N N . THR A 1 191 ? 0.840 5.778 -19.989 1.00 93.06 191 THR A N 1
ATOM 1491 C CA . THR A 1 191 ? 0.789 4.415 -19.469 1.00 93.06 191 THR A CA 1
ATOM 1492 C C . THR A 1 191 ? 1.102 3.414 -20.576 1.00 93.06 191 THR A C 1
ATOM 1494 O O . THR A 1 191 ? 0.955 3.723 -21.760 1.00 93.06 191 THR A O 1
ATOM 1497 N N . TYR A 1 192 ? 1.536 2.217 -20.187 1.00 94.75 192 TYR A N 1
ATOM 1498 C CA . TYR A 1 192 ? 1.737 1.084 -21.089 1.00 94.75 192 TYR A CA 1
ATOM 1499 C C . TYR A 1 192 ? 0.435 0.304 -21.367 1.00 94.75 192 TYR A C 1
ATOM 1501 O O . TYR A 1 192 ? 0.427 -0.598 -22.205 1.00 94.75 192 TYR A O 1
ATOM 1509 N N . LEU A 1 193 ? -0.652 0.619 -20.651 1.00 96.44 193 LEU A N 1
ATOM 1510 C CA . LEU A 1 193 ? -1.945 -0.054 -20.789 1.00 96.44 193 LEU A CA 1
ATOM 1511 C C . LEU A 1 193 ? -2.583 0.241 -22.152 1.00 96.44 193 LEU A C 1
ATOM 1513 O O . LEU A 1 193 ? -2.618 1.388 -22.599 1.00 96.44 193 LEU A O 1
ATOM 1517 N N . VAL A 1 194 ? -3.116 -0.798 -22.798 1.00 95.06 194 VAL A N 1
ATOM 1518 C CA . VAL A 1 194 ? -3.730 -0.699 -24.135 1.00 95.06 194 VAL A CA 1
ATOM 1519 C C . VAL A 1 194 ? -5.205 -0.332 -24.020 1.00 95.06 194 VAL A C 1
ATOM 1521 O O . VAL A 1 194 ? -5.709 0.460 -24.815 1.00 95.06 194 VAL A O 1
ATOM 1524 N N . ASN A 1 195 ? -5.893 -0.882 -23.018 1.00 96.88 195 ASN A N 1
ATOM 1525 C CA . ASN A 1 195 ? -7.278 -0.569 -22.692 1.00 96.88 195 ASN A CA 1
ATOM 1526 C C . ASN A 1 195 ? -7.369 -0.187 -21.207 1.00 96.88 195 ASN A C 1
ATOM 1528 O O . ASN A 1 195 ? -7.742 -1.034 -20.394 1.00 96.88 195 ASN A O 1
ATOM 1532 N N . PRO A 1 196 ? -7.034 1.063 -20.828 1.00 96.12 196 PRO A N 1
ATOM 1533 C CA . PRO A 1 196 ? -6.900 1.443 -19.425 1.00 96.12 196 PRO A CA 1
ATOM 1534 C C . PRO A 1 196 ? -8.099 1.084 -18.540 1.00 96.12 196 PRO A C 1
ATOM 1536 O O . PRO A 1 196 ? -7.900 0.562 -17.451 1.00 96.12 196 PRO A O 1
ATOM 1539 N N . GLU A 1 197 ? -9.337 1.284 -18.999 1.00 96.81 197 GLU A N 1
ATOM 1540 C CA . GLU A 1 197 ? -10.530 0.928 -18.215 1.00 96.81 197 GLU A CA 1
ATOM 1541 C C . GLU A 1 197 ? -10.594 -0.573 -17.893 1.00 96.81 197 GLU A C 1
ATOM 1543 O O . GLU A 1 197 ? -10.764 -0.959 -16.735 1.00 96.81 197 GLU A O 1
ATOM 1548 N N . GLY A 1 198 ? -10.436 -1.427 -18.910 1.00 98.12 198 GLY A N 1
ATOM 1549 C CA . GLY A 1 198 ? -10.491 -2.881 -18.744 1.00 98.12 198 GLY A CA 1
ATOM 1550 C C . GLY A 1 198 ? -9.282 -3.432 -17.990 1.00 98.12 198 GLY A C 1
ATOM 1551 O O . GLY A 1 198 ? -9.438 -4.232 -17.068 1.00 98.12 198 GLY A O 1
ATOM 1552 N N . ASP A 1 199 ? -8.090 -2.954 -18.340 1.00 97.88 199 ASP A N 1
ATOM 1553 C CA . ASP A 1 199 ? -6.821 -3.415 -17.783 1.00 97.88 199 ASP A CA 1
ATOM 1554 C C . ASP A 1 199 ? -6.700 -3.060 -16.289 1.00 97.88 199 ASP A C 1
ATOM 1556 O O . ASP A 1 199 ? -6.169 -3.845 -15.494 1.00 97.88 199 ASP A O 1
ATOM 1560 N N . LEU A 1 200 ? -7.198 -1.885 -15.883 1.00 97.94 200 LEU A N 1
ATOM 1561 C CA . LEU A 1 200 ? -7.257 -1.485 -14.477 1.00 97.94 200 LEU A CA 1
ATOM 1562 C C . LEU A 1 200 ? -8.330 -2.264 -13.718 1.00 97.94 200 LEU A C 1
ATOM 1564 O O . LEU A 1 200 ? -8.062 -2.736 -12.614 1.00 97.94 200 LEU A O 1
ATOM 1568 N N . LEU A 1 201 ? -9.515 -2.466 -14.304 1.00 98.00 201 LEU A N 1
ATOM 1569 C CA . LEU A 1 201 ? -10.561 -3.276 -13.678 1.00 98.00 201 LEU A CA 1
ATOM 1570 C C . LEU A 1 201 ? -10.071 -4.702 -13.390 1.00 98.00 201 LEU A C 1
ATOM 1572 O O . LEU A 1 201 ? -10.283 -5.208 -12.288 1.00 98.00 201 LEU A O 1
ATOM 1576 N N . GLU A 1 202 ? -9.380 -5.337 -14.338 1.00 98.00 202 GLU A N 1
ATOM 1577 C CA . GLU A 1 202 ? -8.816 -6.679 -14.154 1.00 98.00 202 GLU A CA 1
ATOM 1578 C C . GLU A 1 202 ? -7.817 -6.726 -12.988 1.00 98.00 202 GLU A C 1
ATOM 1580 O O . GLU A 1 202 ? -7.886 -7.626 -12.145 1.00 98.00 202 GLU A O 1
ATOM 1585 N N . ARG A 1 203 ? -6.928 -5.729 -12.886 1.00 97.75 203 ARG A N 1
ATOM 1586 C CA . ARG A 1 203 ? -5.986 -5.595 -11.761 1.00 97.75 203 ARG A CA 1
ATOM 1587 C C . ARG A 1 203 ? -6.718 -5.456 -10.434 1.00 97.75 203 ARG A C 1
ATOM 1589 O O . ARG A 1 203 ? -6.421 -6.202 -9.506 1.00 97.75 203 ARG A O 1
ATOM 1596 N N . LEU A 1 204 ? -7.693 -4.555 -10.347 1.00 98.12 204 LEU A N 1
ATOM 1597 C CA . LEU A 1 204 ? -8.438 -4.306 -9.110 1.00 98.12 204 LEU A CA 1
ATOM 1598 C C . LEU A 1 204 ? -9.239 -5.533 -8.663 1.00 98.12 204 LEU A C 1
ATOM 1600 O O . LEU A 1 204 ? -9.236 -5.862 -7.478 1.00 98.12 204 LEU A O 1
ATOM 1604 N N . VAL A 1 205 ? -9.863 -6.258 -9.596 1.00 98.25 205 VAL A N 1
ATOM 1605 C CA . VAL A 1 205 ? -10.544 -7.528 -9.296 1.00 98.25 205 VAL A CA 1
ATOM 1606 C C . VAL A 1 205 ? -9.544 -8.571 -8.803 1.00 98.25 205 VAL A C 1
ATOM 1608 O O . VAL A 1 205 ? -9.794 -9.238 -7.800 1.00 98.25 205 VAL A O 1
ATOM 1611 N N . ARG A 1 206 ? -8.392 -8.708 -9.467 1.00 97.75 206 ARG A N 1
ATOM 1612 C CA . ARG A 1 206 ? -7.352 -9.669 -9.081 1.00 97.75 206 ARG A CA 1
ATOM 1613 C C . ARG A 1 206 ? -6.792 -9.388 -7.689 1.00 97.75 206 ARG A C 1
ATOM 1615 O O . ARG A 1 206 ? -6.696 -10.332 -6.910 1.00 97.75 206 ARG A O 1
ATOM 1622 N N . LEU A 1 207 ? -6.485 -8.128 -7.373 1.00 98.25 207 LEU A N 1
ATOM 1623 C CA . LEU A 1 207 ? -6.009 -7.687 -6.057 1.00 98.25 207 LEU A CA 1
ATOM 1624 C C . LEU A 1 207 ? -7.085 -7.851 -4.977 1.00 98.25 207 LEU A C 1
ATOM 1626 O O . LEU A 1 207 ? -6.805 -8.370 -3.898 1.00 98.25 207 LEU A O 1
ATOM 1630 N N . GLY A 1 208 ? -8.328 -7.463 -5.274 1.00 97.81 208 GLY A N 1
ATOM 1631 C CA . GLY A 1 208 ? -9.464 -7.633 -4.366 1.00 97.81 208 GLY A CA 1
ATOM 1632 C C . GLY A 1 208 ? -9.725 -9.101 -4.027 1.00 97.81 208 GLY A C 1
ATOM 1633 O O . GLY A 1 208 ? -9.940 -9.434 -2.867 1.00 97.81 208 GLY A O 1
ATOM 1634 N N . ASN A 1 209 ? -9.600 -10.001 -5.006 1.00 97.94 209 ASN A N 1
ATOM 1635 C CA . ASN A 1 209 ? -9.765 -11.444 -4.808 1.00 97.94 209 ASN A CA 1
ATOM 1636 C C . ASN A 1 209 ? -8.673 -12.088 -3.936 1.00 97.94 209 ASN A C 1
ATOM 1638 O O . ASN A 1 209 ? -8.850 -13.229 -3.509 1.00 97.94 209 ASN A O 1
ATOM 1642 N N . GLN A 1 210 ? -7.562 -11.394 -3.659 1.00 98.19 210 GLN A N 1
ATOM 1643 C CA . GLN A 1 210 ? -6.555 -11.870 -2.701 1.00 98.19 210 GLN A CA 1
ATOM 1644 C C . GLN A 1 210 ? -6.959 -11.615 -1.243 1.00 98.19 210 GLN A C 1
ATOM 1646 O O . GLN A 1 210 ? -6.343 -12.170 -0.336 1.00 98.19 210 GLN A O 1
ATOM 1651 N N . VAL A 1 211 ? -7.982 -10.788 -0.995 1.00 98.00 211 VAL A N 1
ATOM 1652 C CA . VAL A 1 211 ? -8.471 -10.475 0.352 1.00 98.00 211 VAL A CA 1
ATOM 1653 C C . VAL A 1 211 ? -9.613 -11.440 0.711 1.00 98.00 211 VAL A C 1
ATOM 1655 O O . VAL A 1 211 ? -10.649 -11.446 0.043 1.00 98.00 211 VAL A O 1
ATOM 1658 N N . PRO A 1 212 ? -9.471 -12.283 1.753 1.00 97.44 212 PRO A N 1
ATOM 1659 C CA . PRO A 1 212 ? -10.522 -13.215 2.153 1.00 97.44 212 PRO A CA 1
ATOM 1660 C C . PRO A 1 212 ? -11.779 -12.483 2.628 1.00 97.44 21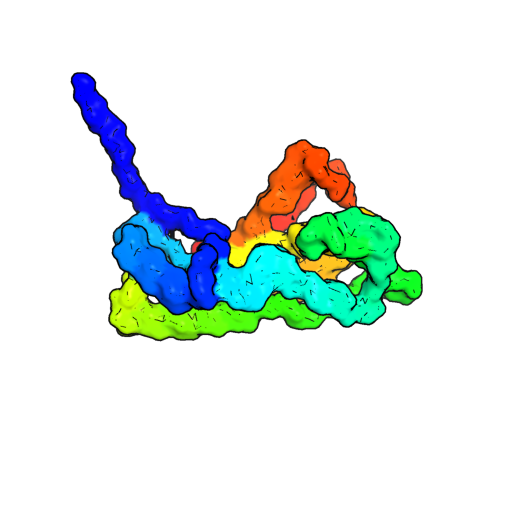2 PRO A C 1
ATOM 1662 O O . PRO A 1 212 ? -11.669 -11.519 3.369 1.00 97.44 212 PRO A O 1
ATOM 1665 N N . ALA A 1 213 ? -12.973 -13.016 2.352 1.00 95.75 213 ALA A N 1
ATOM 1666 C CA . ALA A 1 213 ? -14.252 -12.377 2.705 1.00 95.75 213 ALA A CA 1
ATOM 1667 C C . ALA A 1 213 ? -14.468 -12.076 4.209 1.00 95.75 213 ALA A C 1
ATOM 1669 O O . ALA A 1 213 ? -15.361 -11.312 4.567 1.00 95.75 213 ALA A O 1
ATOM 1670 N N . ALA A 1 214 ? -13.702 -12.712 5.104 1.00 96.25 214 ALA A N 1
ATOM 1671 C CA . ALA A 1 214 ? -13.737 -12.420 6.539 1.00 96.25 214 ALA A CA 1
ATOM 1672 C C . ALA A 1 214 ? -12.994 -11.118 6.905 1.00 96.25 214 ALA A C 1
ATOM 1674 O O . ALA A 1 214 ? -13.291 -10.508 7.938 1.00 96.25 214 ALA A O 1
ATOM 1675 N N . VAL A 1 215 ? -12.042 -10.716 6.063 1.00 97.00 215 VAL A N 1
ATOM 1676 C CA . VAL A 1 215 ? -11.348 -9.430 6.097 1.00 97.00 215 VAL A CA 1
ATOM 1677 C C . VAL A 1 215 ? -12.183 -8.436 5.297 1.00 97.00 215 VAL A C 1
ATOM 1679 O O . VAL A 1 215 ? -12.699 -8.770 4.234 1.00 97.00 215 VAL A O 1
ATOM 1682 N N . GLU A 1 216 ? -12.377 -7.246 5.859 1.00 90.12 216 GLU A N 1
ATOM 1683 C CA . GLU A 1 216 ? -13.148 -6.182 5.201 1.00 90.12 216 GLU A CA 1
ATOM 1684 C C . GLU A 1 216 ? -12.361 -5.421 4.139 1.00 90.12 216 GLU A C 1
ATOM 1686 O O . GLU A 1 216 ? -11.121 -5.330 4.276 1.00 90.12 216 GLU A O 1
#

Radius of gyration: 19.07 Å; chains: 1; bounding box: 61×38×51 Å

Secondary structure (DSSP, 8-state):
----------B---S--SSS-HHHHHHHHHHHHGGGBSEEE-TT-GGG-STTGGGHHHHHH-TTEEEEEEEEETTTTEEEEEEPTT--GGG------SHHHHHHHHHHHHHHHHHTTSS-TTPEEEEEEE-THHHHHHHB-TTTHHHHHHHHHHHHHHHHHHHHHHS-GGGEEEEEE-HHHHHHHTT-S--S-SSHHHHHHHHHHHHHTTS-TT--

pLDDT: mean 95.26, std 6.89, range [48.25, 98.88]

Foldseek 3Di:
DDPPPDDQQADDDQAADPDAWLLCQQLVCCVPRPPRAQEGESNLHDLRPPPCLSLVCQVVVDPQKDFDPDAQARVGGGGAIDGDPPDDLVNLAGDASCLLVVLLVSVVSVVVCVVVVSHPPNHAYEREHEQLQVNLQRRHDQVCSVSNSVNSNVNVLVSVVSNPVNDDQSRAAYHYDCPVLVCVVVVVGDHNDPDSVVVVVVSVVVVVVSRDPSHD

Sequence (216 aa):
MTDNAFKVQGVHLVGSVPLESNIVVFTMASKFLSQHLKRIPDGETGVRMKWITWQRPIVYGMPQFEQTTIMGGIGGNYPLLRIRPGVMADEVVFPSLGYSTEAIASYTEFARLKREGIIPAPVRFQVCLPTPIAPTLYAFVVEDQPIVEAAYEARMLTELNEILTAIPAQELAIQWDTAVEFVILEGLMQTYLVNPEGDLLERLVRLGNQVPAAVE